Protein AF-A0A2V7BB79-F1 (afdb_monomer)

Radius of gyration: 15.96 Å; Cα contacts (8 Å, |Δi|>4): 393; chains: 1; bounding box: 36×40×41 Å

Mean predicted aligned error: 4.07 Å

pLDDT: mean 92.71, std 10.28, range [38.38, 98.75]

Nearest PDB structures (foldseek):
  6zp9-assembly2_B  TM=4.896E-01  e=4.698E-03  Cyanophage S-2L
  8se7-assembly1_B  TM=2.454E-01  e=6.365E+00  Homo sapiens

Solvent-accessible surface area (backbone atoms only — not comparable to full-atom values): 9659 Å² total; per-residue (Å²): 130,52,74,39,32,54,49,42,30,48,19,24,58,67,64,54,34,39,32,30,42,16,30,60,45,39,95,44,55,47,67,100,54,79,52,68,44,50,54,28,67,61,52,44,50,37,49,72,71,54,31,16,41,23,37,45,17,19,76,92,48,41,29,21,34,44,40,65,72,36,67,68,61,48,48,54,48,30,74,73,55,44,77,62,57,61,43,43,31,38,39,31,85,72,47,55,35,31,55,27,44,44,59,94,54,58,48,59,62,34,66,54,97,90,41,82,28,31,36,24,35,43,43,93,71,100,31,59,47,78,38,36,51,16,41,31,75,89,68,29,52,20,32,62,31,65,54,71,56,77,94,70,26,57,56,52,47,79,56,77,51,78,67,38,65,61,42,71,59,49,44,51,51,48,37,52,57,56,58,68,75,74,110

Secondary structure (DSSP, 8-state):
--HHHHHHHHHHHHHT--EEEE-TT-SSBSSSS--EE--HHHHHHHHHTT-EEEEE-SGGGTEEEEEE--HHHHHHHHHHH--SS---EE-TTS-EEEEEE--TT--SEEEETTEEEEEEE--SSS-EEEPTT-B-TTSPBPEE--S-BTTTB----TTTSPPPPPPHHHHHHHHHHHHHTT-

Foldseek 3Di:
DDPQLVLVLLLLVQQLFKKWWAAAQEPHGDDDDTPIDSHSVVSVVSLVVRIWMWTQAEDVSQKKKWFFPAVVLVVVCCVVQNDQAQFFKQAQVRGTIQIAGADPLADQFDDGPRHGGTGMRYDPDDGTDTGFSGAHNVGGTMGTLQPDDPPRGDHDRSNPHDGHHGPPSRCCVRNVVSVVVPD

Structure (mmCIF, N/CA/C/O backbone):
data_AF-A0A2V7BB79-F1
#
_entry.id   AF-A0A2V7BB79-F1
#
loop_
_atom_site.group_PDB
_atom_site.id
_atom_site.type_symbol
_atom_site.label_atom_id
_atom_site.label_alt_id
_atom_site.label_comp_id
_atom_site.label_asym_id
_atom_site.label_entity_id
_atom_site.label_seq_id
_atom_site.pdbx_PDB_ins_code
_atom_site.Cartn_x
_atom_site.Cartn_y
_atom_site.Cartn_z
_atom_site.occupancy
_atom_site.B_iso_or_equiv
_atom_site.auth_seq_id
_atom_site.auth_comp_id
_atom_site.auth_asym_id
_atom_site.auth_atom_id
_atom_site.pdbx_PDB_model_num
ATOM 1 N N . MET A 1 1 ? 14.229 -11.144 -12.419 1.00 85.81 1 MET A N 1
ATOM 2 C CA . MET A 1 1 ? 13.635 -10.249 -11.400 1.00 85.81 1 MET A CA 1
ATOM 3 C C . MET A 1 1 ? 13.606 -11.009 -10.077 1.00 85.81 1 MET A C 1
ATOM 5 O O . MET A 1 1 ? 13.966 -12.178 -10.077 1.00 85.81 1 MET A O 1
ATOM 9 N N . THR A 1 2 ? 13.297 -10.373 -8.946 1.00 94.94 2 THR A N 1
ATOM 10 C CA . THR A 1 2 ? 13.095 -11.113 -7.684 1.00 94.94 2 THR A CA 1
ATOM 11 C C . THR A 1 2 ? 11.699 -11.754 -7.666 1.00 94.94 2 THR A C 1
ATOM 13 O O . THR A 1 2 ? 10.814 -11.240 -8.355 1.00 94.94 2 THR A O 1
ATOM 16 N N . PRO A 1 3 ? 11.457 -12.809 -6.860 1.00 96.62 3 PRO A N 1
ATOM 17 C CA . PRO A 1 3 ? 10.119 -13.396 -6.727 1.00 96.62 3 PRO A CA 1
ATOM 18 C C . PRO A 1 3 ? 9.047 -12.371 -6.327 1.00 96.62 3 PRO A C 1
ATOM 20 O O . PRO A 1 3 ? 7.956 -12.358 -6.890 1.00 96.62 3 PRO A O 1
ATOM 23 N N . ASP A 1 4 ? 9.372 -11.446 -5.414 1.00 98.00 4 ASP A N 1
ATOM 24 C CA . ASP A 1 4 ? 8.464 -10.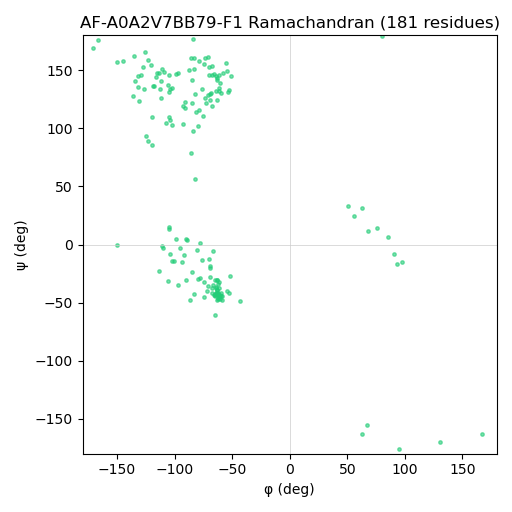360 -5.026 1.00 98.00 4 ASP A CA 1
ATOM 25 C C . ASP A 1 4 ? 8.146 -9.403 -6.184 1.00 98.00 4 ASP A C 1
ATOM 27 O O . ASP A 1 4 ? 7.004 -8.968 -6.317 1.00 98.00 4 ASP A O 1
ATOM 31 N N . ALA A 1 5 ? 9.128 -9.076 -7.033 1.00 98.31 5 ALA A N 1
ATOM 32 C CA . ALA A 1 5 ? 8.911 -8.216 -8.197 1.00 98.31 5 ALA A CA 1
ATOM 33 C C . ALA A 1 5 ? 8.020 -8.901 -9.245 1.00 98.31 5 ALA A C 1
ATOM 35 O O . ALA A 1 5 ? 7.109 -8.273 -9.783 1.00 98.31 5 ALA A O 1
ATOM 36 N N . GLU A 1 6 ? 8.230 -10.195 -9.499 1.00 98.38 6 GLU A N 1
ATOM 37 C CA . GLU A 1 6 ? 7.382 -10.992 -10.397 1.00 98.38 6 GLU A CA 1
ATOM 38 C C . GLU A 1 6 ? 5.940 -11.067 -9.880 1.00 98.38 6 GLU A C 1
ATOM 40 O O . GLU A 1 6 ? 4.987 -10.865 -10.637 1.00 98.38 6 GLU A O 1
ATOM 45 N N . LEU A 1 7 ? 5.775 -11.272 -8.572 1.00 98.19 7 LEU A N 1
ATOM 46 C CA . LEU A 1 7 ? 4.465 -11.299 -7.934 1.00 98.19 7 LEU A CA 1
ATOM 47 C C . LEU A 1 7 ? 3.785 -9.921 -7.950 1.00 98.19 7 LEU A C 1
ATOM 49 O O . LEU A 1 7 ? 2.580 -9.833 -8.189 1.00 98.19 7 LEU A O 1
ATOM 53 N N . THR A 1 8 ? 4.548 -8.839 -7.779 1.00 98.56 8 THR A N 1
ATOM 54 C CA . THR A 1 8 ? 4.053 -7.468 -7.954 1.00 98.56 8 THR A CA 1
ATOM 55 C C . THR A 1 8 ? 3.553 -7.234 -9.379 1.00 98.56 8 THR A C 1
ATOM 57 O O . THR A 1 8 ? 2.444 -6.733 -9.550 1.00 98.56 8 THR A O 1
ATOM 60 N N . VAL A 1 9 ? 4.308 -7.634 -10.407 1.00 98.69 9 VAL A N 1
ATOM 61 C CA . VAL A 1 9 ? 3.883 -7.524 -11.816 1.00 98.69 9 VAL A CA 1
ATOM 62 C C . VAL A 1 9 ? 2.580 -8.295 -12.056 1.00 98.69 9 VAL A C 1
ATOM 64 O O . VAL A 1 9 ? 1.647 -7.766 -12.666 1.00 98.69 9 VAL A O 1
ATOM 67 N N . ALA A 1 10 ? 2.463 -9.515 -11.522 1.00 98.56 10 ALA A N 1
ATOM 68 C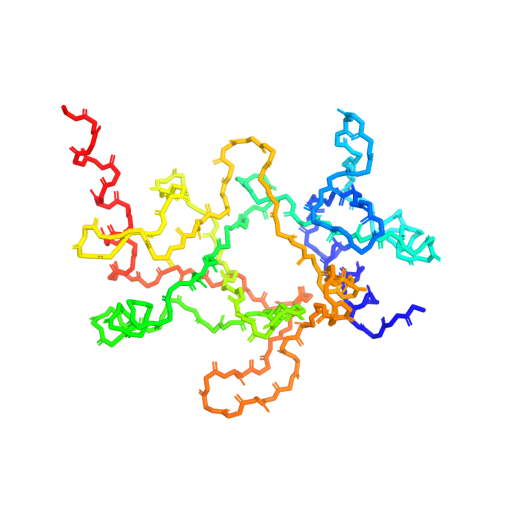 CA . ALA A 1 10 ? 1.236 -10.305 -11.614 1.00 98.56 10 ALA A CA 1
ATOM 69 C C . ALA A 1 10 ? 0.042 -9.626 -10.914 1.00 98.56 10 ALA A C 1
ATOM 71 O O . ALA A 1 10 ? -1.061 -9.600 -11.467 1.00 98.56 10 ALA A O 1
ATOM 72 N N . ALA A 1 11 ? 0.256 -9.038 -9.734 1.00 97.81 11 ALA A N 1
ATOM 73 C CA . ALA A 1 11 ? -0.775 -8.311 -8.997 1.00 97.81 11 ALA A CA 1
ATOM 74 C C . ALA A 1 11 ? -1.240 -7.054 -9.748 1.00 97.81 11 ALA A C 1
ATOM 76 O O . ALA A 1 11 ? -2.444 -6.822 -9.860 1.00 97.81 11 ALA A O 1
ATOM 77 N N . VAL A 1 12 ? -0.311 -6.283 -10.327 1.00 97.94 12 VAL A N 1
ATOM 78 C CA . VAL A 1 12 ? -0.637 -5.117 -11.167 1.00 97.94 12 VAL A CA 1
ATOM 79 C C . VAL A 1 12 ? -1.497 -5.539 -12.355 1.00 97.94 12 VAL A C 1
ATOM 81 O O . VAL A 1 12 ? -2.557 -4.950 -12.571 1.00 97.94 12 VAL A O 1
ATOM 84 N N . ARG A 1 13 ? -1.105 -6.609 -13.062 1.00 98.19 13 ARG A N 1
ATOM 85 C CA . ARG A 1 13 ? -1.857 -7.142 -14.208 1.00 98.19 13 ARG A CA 1
ATOM 86 C C . ARG A 1 13 ? -3.274 -7.571 -13.828 1.00 98.19 13 ARG A C 1
ATOM 88 O O . ARG A 1 13 ? -4.216 -7.264 -14.550 1.00 98.19 13 ARG A O 1
ATOM 95 N N . ALA A 1 14 ? -3.432 -8.273 -12.706 1.00 97.12 14 ALA A N 1
ATOM 96 C CA . ALA A 1 14 ? -4.727 -8.798 -12.275 1.00 97.12 14 ALA A CA 1
ATOM 97 C C . ALA A 1 14 ? -5.668 -7.719 -11.719 1.00 97.12 14 ALA A C 1
ATOM 99 O O . ALA A 1 14 ? -6.884 -7.829 -11.865 1.00 97.12 14 ALA A O 1
ATOM 100 N N . ARG A 1 15 ? -5.122 -6.682 -11.071 1.00 94.50 15 ARG A N 1
ATOM 101 C CA . ARG A 1 15 ? -5.915 -5.669 -10.355 1.00 94.50 15 ARG A CA 1
ATOM 102 C C . ARG A 1 15 ? -6.088 -4.354 -11.102 1.00 94.50 15 ARG A C 1
ATOM 104 O O . ARG A 1 15 ? -6.904 -3.537 -10.684 1.00 94.50 15 ARG A O 1
ATOM 111 N N . GLY A 1 16 ? -5.311 -4.112 -12.158 1.00 93.75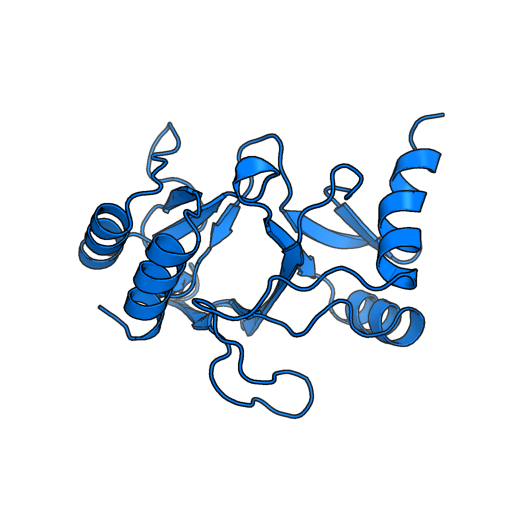 16 GLY A N 1
ATOM 112 C CA . GLY A 1 16 ? -5.298 -2.821 -12.852 1.00 93.75 16 GLY A CA 1
ATOM 113 C C . GLY A 1 16 ? -4.817 -1.676 -11.955 1.00 93.75 16 GLY A C 1
ATOM 114 O O . GLY A 1 16 ? -5.300 -0.542 -12.068 1.00 93.75 16 GLY A O 1
ATOM 115 N N . TRP A 1 17 ? -3.914 -1.992 -11.022 1.00 95.31 17 TRP A N 1
ATOM 116 C CA . TRP A 1 17 ? -3.330 -1.025 -10.103 1.00 95.31 17 TRP A CA 1
ATOM 117 C C . TRP A 1 17 ? -2.513 0.029 -10.842 1.00 95.31 17 TRP A C 1
ATOM 119 O O . TRP A 1 17 ? -1.846 -0.245 -11.832 1.00 95.31 17 TRP A O 1
ATOM 129 N N . GLU A 1 18 ? -2.591 1.256 -10.337 1.00 95.75 18 GLU A N 1
ATOM 130 C CA . GLU A 1 18 ? -1.848 2.393 -10.855 1.00 95.75 18 GLU A CA 1
ATOM 131 C C . GLU A 1 18 ? -0.522 2.496 -10.112 1.00 95.75 18 GLU A C 1
ATOM 133 O O . GLU A 1 18 ? -0.490 2.671 -8.893 1.00 95.75 18 GLU A O 1
ATOM 138 N N . CYS A 1 19 ? 0.572 2.359 -10.848 1.00 97.12 19 CYS A N 1
ATOM 139 C CA . CYS A 1 19 ? 1.919 2.339 -10.315 1.00 97.12 19 CYS A CA 1
ATOM 140 C C . CYS A 1 19 ? 2.705 3.561 -10.769 1.00 97.12 19 CYS A C 1
ATOM 142 O O . CYS A 1 19 ? 2.519 4.054 -11.877 1.00 97.12 19 CYS A O 1
ATOM 144 N N . VAL A 1 20 ? 3.617 4.023 -9.921 1.00 97.38 20 VAL A N 1
ATOM 145 C CA . VAL A 1 20 ? 4.538 5.120 -10.216 1.00 97.38 20 VAL A CA 1
ATOM 146 C C . VAL A 1 20 ? 5.978 4.626 -10.166 1.00 97.38 20 VAL A C 1
ATOM 148 O O . VAL A 1 20 ? 6.363 3.900 -9.246 1.00 97.38 20 VAL A O 1
ATOM 151 N N . ARG A 1 21 ? 6.795 5.037 -11.137 1.00 98.31 21 ARG A N 1
ATOM 152 C CA . ARG A 1 21 ? 8.234 4.767 -11.117 1.00 98.31 21 ARG A CA 1
ATOM 153 C C . ARG A 1 21 ? 8.909 5.604 -10.037 1.00 98.31 21 ARG A C 1
ATOM 155 O O . ARG A 1 21 ? 8.759 6.827 -9.999 1.00 98.31 21 ARG A O 1
ATOM 162 N N . LEU A 1 22 ? 9.684 4.952 -9.184 1.00 98.31 22 LEU A N 1
ATOM 163 C CA . LEU A 1 22 ? 10.459 5.587 -8.126 1.00 98.31 22 LEU A CA 1
ATOM 164 C C . LEU A 1 22 ? 11.953 5.484 -8.433 1.00 98.31 22 LEU A C 1
ATOM 166 O O . LEU A 1 22 ? 12.411 4.523 -9.057 1.00 98.31 22 LEU A O 1
ATOM 170 N N . ALA A 1 23 ? 12.723 6.460 -7.958 1.00 97.31 23 ALA A N 1
ATOM 171 C CA . ALA A 1 23 ? 14.169 6.434 -8.119 1.00 97.31 23 ALA A CA 1
ATOM 172 C C . ALA A 1 23 ? 14.775 5.194 -7.417 1.00 97.31 23 ALA A C 1
ATOM 174 O O . ALA A 1 23 ? 14.267 4.770 -6.367 1.00 97.31 23 ALA A O 1
ATOM 175 N N . PRO A 1 24 ? 15.853 4.599 -7.965 1.00 96.88 24 PRO A N 1
ATOM 176 C CA . PRO A 1 24 ? 16.500 3.431 -7.372 1.00 96.88 24 PRO A CA 1
ATOM 177 C C . PRO A 1 24 ? 16.853 3.652 -5.900 1.00 96.88 24 PRO A C 1
ATOM 179 O O . PRO A 1 24 ? 17.420 4.682 -5.536 1.00 96.88 24 PRO A O 1
ATOM 182 N N . ARG A 1 25 ? 16.527 2.673 -5.046 1.00 95.88 25 ARG A N 1
ATOM 183 C CA . ARG A 1 25 ? 16.783 2.721 -3.591 1.00 95.88 25 ARG A CA 1
ATOM 184 C C . ARG A 1 25 ? 16.184 3.948 -2.889 1.00 95.88 25 ARG A C 1
ATOM 186 O O . ARG A 1 25 ? 16.649 4.344 -1.823 1.00 95.88 25 ARG A O 1
ATOM 193 N N . ALA A 1 26 ? 15.142 4.547 -3.459 1.00 95.06 26 ALA A N 1
ATOM 194 C CA . ALA A 1 26 ? 14.432 5.681 -2.888 1.00 95.06 26 ALA A CA 1
ATOM 195 C C . ALA A 1 26 ? 12.931 5.396 -2.777 1.00 95.06 26 ALA A C 1
ATOM 197 O O . ALA A 1 26 ? 12.395 4.462 -3.372 1.00 95.06 26 ALA A O 1
ATOM 198 N N . LYS A 1 27 ? 12.236 6.237 -2.009 1.00 94.44 27 LYS A N 1
ATOM 199 C CA . LYS A 1 27 ? 10.767 6.216 -1.884 1.00 94.44 27 LYS A CA 1
ATOM 200 C C . LYS A 1 27 ? 10.096 7.361 -2.650 1.00 94.44 27 LYS A C 1
ATOM 202 O O . LYS A 1 27 ? 8.943 7.685 -2.389 1.00 94.44 27 LYS A O 1
ATOM 207 N N . LYS A 1 28 ? 10.847 8.039 -3.520 1.00 94.25 28 LYS A N 1
ATOM 208 C CA . LYS A 1 28 ? 10.412 9.245 -4.230 1.00 94.25 28 LYS A CA 1
ATOM 209 C C . LYS A 1 28 ? 10.335 8.969 -5.735 1.00 94.25 28 LYS A C 1
ATOM 211 O O . LYS A 1 28 ? 11.138 8.169 -6.217 1.00 94.25 28 LYS A O 1
ATOM 216 N N . PRO A 1 29 ? 9.400 9.611 -6.453 1.00 94.25 29 PRO A N 1
ATOM 217 C CA . PRO A 1 29 ? 9.278 9.498 -7.903 1.00 94.25 29 PRO A CA 1
ATOM 218 C C . PRO A 1 29 ? 10.600 9.747 -8.619 1.00 94.25 29 PRO A C 1
ATOM 220 O O . PRO A 1 29 ? 11.396 10.587 -8.193 1.00 94.25 29 PRO A O 1
ATOM 223 N N . ASP A 1 30 ? 10.814 9.025 -9.714 1.00 93.44 30 ASP A N 1
ATOM 224 C CA . ASP A 1 30 ? 11.971 9.249 -10.570 1.00 93.44 30 ASP A CA 1
ATOM 225 C C . ASP A 1 30 ? 11.727 10.462 -11.484 1.00 93.44 30 ASP A C 1
ATOM 227 O O . ASP A 1 30 ? 10.990 10.385 -12.471 1.00 93.44 30 ASP A O 1
ATOM 231 N N . GLY A 1 31 ? 12.316 11.604 -11.126 1.00 91.12 31 GLY A N 1
ATOM 232 C CA . GLY A 1 31 ? 12.216 12.859 -11.873 1.00 91.12 31 GLY A CA 1
ATOM 233 C C . GLY A 1 31 ? 11.123 13.830 -11.389 1.00 91.12 31 GLY A C 1
ATOM 234 O O . GLY A 1 31 ? 10.467 13.606 -10.372 1.00 91.12 31 GLY A O 1
ATOM 235 N N . PRO A 1 32 ? 10.931 14.960 -12.101 1.00 87.56 32 PRO A N 1
ATOM 236 C CA . PRO A 1 32 ? 10.082 16.071 -11.650 1.00 87.56 32 PRO A CA 1
ATOM 237 C C . PRO A 1 32 ? 8.576 15.812 -11.795 1.00 87.56 32 PRO A C 1
ATOM 239 O O . PRO A 1 32 ? 7.764 16.573 -11.273 1.00 87.56 32 PRO A O 1
ATOM 242 N N . ARG A 1 33 ? 8.182 14.771 -12.535 1.00 90.88 33 ARG A N 1
ATOM 243 C CA . ARG A 1 33 ? 6.785 14.368 -12.724 1.00 90.88 33 ARG A CA 1
ATOM 244 C C . ARG A 1 33 ? 6.657 12.886 -12.435 1.00 90.88 33 ARG A C 1
ATOM 246 O O . ARG A 1 33 ? 7.559 12.111 -12.735 1.00 90.88 33 ARG A O 1
ATOM 253 N N . TRP A 1 34 ? 5.513 12.503 -11.886 1.00 94.56 34 TRP A N 1
ATOM 254 C CA . TRP A 1 34 ? 5.208 11.102 -11.644 1.00 94.56 34 TRP A CA 1
ATOM 255 C C . TRP A 1 34 ? 5.039 10.382 -12.982 1.00 94.56 34 TRP A C 1
ATOM 257 O O . TRP A 1 34 ? 4.162 10.728 -13.772 1.00 94.56 34 TRP A O 1
ATOM 267 N N . GLN A 1 35 ? 5.886 9.387 -13.230 1.00 96.38 35 GLN A N 1
ATOM 268 C CA . GLN A 1 35 ? 5.745 8.463 -14.352 1.00 96.38 35 GLN A CA 1
ATOM 269 C C . GLN A 1 35 ? 4.783 7.363 -13.912 1.00 96.38 35 GLN A C 1
ATOM 271 O O . GLN A 1 35 ? 5.184 6.465 -13.173 1.00 96.38 35 GLN A O 1
ATOM 276 N N . ILE A 1 36 ? 3.511 7.498 -14.283 1.00 95.62 36 ILE A N 1
ATOM 277 C CA . ILE A 1 36 ? 2.428 6.627 -13.824 1.00 95.62 36 ILE A CA 1
ATOM 278 C C . ILE A 1 36 ? 2.003 5.676 -14.941 1.00 95.62 36 ILE A C 1
ATOM 280 O O . ILE A 1 36 ? 1.824 6.108 -16.078 1.00 95.62 36 ILE A O 1
ATOM 284 N N . THR A 1 37 ? 1.782 4.406 -14.608 1.00 96.94 37 THR A N 1
ATOM 285 C CA . THR A 1 37 ? 1.272 3.393 -15.536 1.00 96.94 37 THR A CA 1
ATOM 286 C C . THR A 1 37 ? 0.348 2.397 -14.841 1.00 96.94 37 THR A C 1
ATOM 288 O O . THR A 1 37 ? 0.407 2.221 -13.626 1.00 96.94 37 THR A O 1
ATOM 291 N N . LYS A 1 38 ? -0.508 1.732 -15.617 1.00 97.00 38 LYS A N 1
ATOM 292 C CA . LYS A 1 38 ? -1.229 0.510 -15.207 1.00 97.00 38 LYS A CA 1
ATOM 293 C C . LYS A 1 38 ? -0.736 -0.724 -15.965 1.00 97.00 38 LYS A C 1
ATOM 295 O O . LYS A 1 38 ? -1.257 -1.818 -15.767 1.00 97.00 38 LYS A O 1
ATOM 300 N N . ASP A 1 39 ? 0.222 -0.530 -16.868 1.00 98.31 39 ASP A N 1
ATOM 301 C CA . ASP A 1 39 ? 0.783 -1.589 -17.685 1.00 98.31 39 ASP A CA 1
ATOM 302 C C . ASP A 1 39 ? 1.795 -2.395 -16.866 1.00 98.31 39 ASP A C 1
ATOM 304 O O . ASP A 1 39 ? 2.830 -1.888 -16.429 1.00 98.31 39 ASP A O 1
ATOM 308 N N . ALA A 1 40 ? 1.469 -3.665 -16.645 1.00 98.44 40 ALA A N 1
ATOM 309 C CA . ALA A 1 40 ? 2.306 -4.583 -15.893 1.00 98.44 40 ALA A CA 1
ATOM 310 C C . ALA A 1 40 ? 3.646 -4.858 -16.591 1.00 98.44 40 ALA A C 1
ATOM 312 O O . ALA A 1 40 ? 4.646 -5.076 -15.906 1.00 98.44 40 ALA A O 1
ATOM 313 N N . ASP A 1 41 ? 3.689 -4.815 -17.923 1.00 98.56 41 ASP A N 1
ATOM 314 C CA . ASP A 1 41 ? 4.918 -5.068 -18.673 1.00 98.56 41 ASP A CA 1
ATOM 315 C C . ASP A 1 41 ? 5.884 -3.888 -18.500 1.00 98.56 41 ASP A C 1
ATOM 317 O O . ASP A 1 41 ? 7.061 -4.086 -18.196 1.00 98.56 41 ASP A O 1
ATOM 321 N N . GLN A 1 42 ? 5.366 -2.656 -18.502 1.00 98.62 42 GLN A N 1
ATOM 322 C CA . GLN A 1 42 ? 6.149 -1.468 -18.155 1.00 98.62 42 GLN A CA 1
ATOM 323 C C . GLN A 1 42 ? 6.643 -1.481 -16.696 1.00 98.62 42 GLN A C 1
ATOM 325 O O . GLN A 1 42 ? 7.768 -1.066 -16.410 1.00 98.62 42 GLN A O 1
ATOM 330 N N . VAL A 1 43 ? 5.843 -1.990 -15.752 1.00 98.69 43 VAL A N 1
ATOM 331 C CA . VAL A 1 43 ? 6.298 -2.194 -14.363 1.00 98.69 43 VAL A CA 1
ATOM 332 C C . VAL A 1 43 ? 7.437 -3.221 -14.297 1.00 98.69 43 VAL A C 1
ATOM 334 O O . VAL A 1 43 ? 8.397 -3.021 -13.548 1.00 98.69 43 VAL A O 1
ATOM 337 N N . ALA A 1 44 ? 7.378 -4.292 -15.095 1.00 98.75 44 ALA A N 1
ATOM 338 C CA . ALA A 1 44 ? 8.452 -5.279 -15.182 1.00 98.75 44 ALA A CA 1
ATOM 339 C C . ALA A 1 44 ? 9.747 -4.665 -15.743 1.00 98.75 44 ALA A C 1
ATOM 341 O O . ALA A 1 44 ? 10.827 -4.904 -15.199 1.00 98.75 44 ALA A O 1
ATOM 342 N N . GLU A 1 45 ? 9.646 -3.818 -16.772 1.00 98.56 45 GLU A N 1
ATOM 343 C CA . GLU A 1 45 ? 10.778 -3.053 -17.310 1.00 98.56 45 GLU A CA 1
ATOM 344 C C . GLU A 1 45 ? 11.410 -2.140 -16.251 1.00 98.56 45 GLU A C 1
ATOM 346 O O . GLU A 1 45 ? 12.636 -2.073 -16.138 1.00 98.56 45 GLU A O 1
ATOM 351 N N . TRP A 1 46 ? 10.599 -1.471 -15.423 1.00 98.50 46 TRP A N 1
ATOM 352 C CA . TRP A 1 46 ? 11.108 -0.635 -14.331 1.00 98.50 46 TRP A CA 1
ATOM 353 C C . TRP A 1 46 ? 11.905 -1.444 -13.308 1.00 98.50 46 TRP A C 1
ATOM 355 O O . TRP A 1 46 ? 13.007 -1.028 -12.939 1.00 98.50 46 TRP A O 1
ATOM 365 N N . PHE A 1 47 ? 11.405 -2.612 -12.894 1.00 98.50 47 PHE A N 1
ATOM 366 C CA . PHE A 1 47 ? 12.158 -3.507 -12.013 1.00 98.50 47 PHE A CA 1
ATOM 367 C C . PHE A 1 47 ? 13.443 -4.022 -12.670 1.00 98.50 47 PHE A C 1
ATOM 369 O O . PHE A 1 47 ? 14.489 -4.052 -12.020 1.00 98.50 47 PHE A O 1
ATOM 376 N N . ALA A 1 48 ? 13.401 -4.394 -13.953 1.00 98.06 48 ALA A N 1
ATOM 377 C CA . ALA A 1 48 ? 14.579 -4.845 -14.696 1.00 98.06 48 ALA A CA 1
ATOM 378 C C . ALA A 1 48 ? 15.659 -3.751 -14.798 1.00 98.06 48 ALA A C 1
ATOM 380 O O . ALA A 1 48 ? 16.849 -4.051 -14.719 1.00 98.06 48 ALA A O 1
ATOM 381 N N . ALA A 1 49 ? 15.250 -2.484 -14.891 1.00 97.31 49 ALA A N 1
ATOM 382 C CA . ALA A 1 49 ? 16.136 -1.322 -14.868 1.00 97.31 49 ALA A CA 1
ATOM 383 C C . ALA A 1 49 ? 16.627 -0.934 -13.454 1.00 97.31 49 ALA A C 1
ATOM 385 O O . ALA A 1 49 ? 17.336 0.062 -13.302 1.00 97.31 49 ALA A O 1
ATOM 386 N N . GLY A 1 50 ? 16.248 -1.680 -12.410 1.00 96.81 50 GLY A N 1
ATOM 387 C CA . GLY A 1 50 ? 16.648 -1.419 -11.023 1.00 96.81 50 GLY A CA 1
ATOM 388 C C . GLY A 1 50 ? 15.921 -0.245 -10.359 1.00 96.81 50 GLY A C 1
ATOM 389 O O . GLY A 1 50 ? 16.367 0.240 -9.316 1.00 96.81 50 GLY A O 1
ATOM 390 N N . ALA A 1 51 ? 14.821 0.230 -10.948 1.00 98.19 51 ALA A N 1
ATOM 391 C CA . ALA A 1 51 ? 13.963 1.219 -10.314 1.00 98.19 51 ALA A CA 1
ATOM 392 C C . ALA A 1 51 ? 13.136 0.580 -9.191 1.00 98.19 51 ALA A C 1
ATOM 394 O O . ALA A 1 51 ? 12.852 -0.618 -9.193 1.00 98.19 51 ALA A O 1
ATOM 395 N N . ASN A 1 52 ? 12.717 1.412 -8.241 1.00 98.56 52 ASN A N 1
ATOM 396 C CA . ASN A 1 52 ? 11.667 1.034 -7.307 1.00 98.56 52 ASN A CA 1
ATOM 397 C C . ASN A 1 52 ? 10.301 1.340 -7.936 1.00 98.56 52 ASN A C 1
ATOM 399 O O . ASN A 1 52 ? 10.187 2.173 -8.839 1.00 98.56 52 ASN A O 1
ATOM 403 N N . VAL A 1 53 ? 9.251 0.709 -7.423 1.00 98.56 53 VAL A N 1
ATOM 404 C CA . VAL A 1 53 ? 7.880 0.922 -7.899 1.00 98.56 53 VAL A CA 1
ATOM 405 C C . VAL A 1 53 ? 6.987 1.275 -6.720 1.00 98.56 53 VAL A C 1
ATOM 407 O O . VAL A 1 53 ? 7.054 0.645 -5.667 1.00 98.56 53 VAL A O 1
ATOM 410 N N . GLY A 1 54 ? 6.165 2.305 -6.891 1.00 97.75 54 GLY A N 1
ATOM 411 C CA . GLY A 1 54 ? 5.147 2.721 -5.937 1.00 97.75 54 GLY A CA 1
ATOM 412 C C . GLY A 1 54 ? 3.748 2.337 -6.398 1.00 97.75 54 GLY A C 1
ATOM 413 O O . GLY A 1 54 ? 3.469 2.393 -7.592 1.00 97.75 54 GLY A O 1
ATOM 414 N N . LEU A 1 55 ? 2.858 1.993 -5.472 1.00 97.19 55 LEU A N 1
ATOM 415 C CA . LEU A 1 55 ? 1.419 1.879 -5.702 1.00 97.19 55 LEU A CA 1
ATOM 416 C C . LEU A 1 55 ? 0.742 3.201 -5.357 1.00 97.19 55 LEU A C 1
ATOM 418 O O . LEU A 1 55 ? 0.765 3.625 -4.200 1.00 97.19 55 LEU A O 1
ATOM 422 N N . VAL A 1 56 ? 0.086 3.818 -6.335 1.00 95.75 56 VAL A N 1
ATOM 423 C CA . VAL A 1 56 ? -0.724 5.015 -6.108 1.00 95.75 56 VAL A CA 1
ATOM 424 C C . VAL A 1 56 ? -2.005 4.616 -5.369 1.00 95.75 56 VAL A C 1
ATOM 426 O O . VAL A 1 56 ? -2.782 3.774 -5.828 1.00 95.75 56 VAL A O 1
ATOM 429 N N . SER A 1 57 ? -2.225 5.207 -4.195 1.00 94.38 57 SER A N 1
ATOM 430 C CA . SER A 1 57 ? -3.333 4.836 -3.303 1.00 94.38 57 SER A CA 1
ATOM 431 C C . SER A 1 57 ? -4.447 5.877 -3.375 1.00 94.38 57 SER A C 1
ATOM 433 O O . SER A 1 57 ? -4.280 6.994 -2.891 1.00 94.38 57 SER A O 1
ATOM 435 N N . HIS A 1 58 ? -5.571 5.539 -4.012 1.00 92.31 58 HIS A N 1
ATOM 436 C CA . HIS A 1 58 ? -6.736 6.419 -4.163 1.00 92.31 58 HIS A CA 1
ATOM 437 C C . HIS A 1 58 ? -7.974 5.644 -4.649 1.00 92.31 58 HIS A C 1
ATOM 439 O O . HIS A 1 58 ? -7.878 4.487 -5.056 1.00 92.31 58 HIS A O 1
ATOM 445 N N . GLU A 1 59 ? -9.121 6.320 -4.739 1.00 92.00 59 GLU A N 1
ATOM 446 C CA . GLU A 1 59 ? -10.401 5.773 -5.222 1.00 92.00 59 GLU A CA 1
ATOM 447 C C . GLU A 1 59 ? -10.285 4.899 -6.482 1.00 92.00 59 GLU A C 1
ATOM 449 O O . GLU A 1 59 ? -10.762 3.769 -6.493 1.00 92.00 59 GLU A O 1
ATOM 454 N N . ARG A 1 60 ? -9.581 5.365 -7.527 1.00 87.88 60 ARG A N 1
ATOM 455 C CA . ARG A 1 60 ? -9.466 4.634 -8.806 1.00 87.88 60 ARG A CA 1
ATOM 456 C C . ARG A 1 60 ? -8.643 3.341 -8.736 1.00 87.88 60 ARG A C 1
ATOM 458 O O . ARG A 1 60 ? -8.754 2.528 -9.648 1.00 87.88 60 ARG A O 1
ATOM 465 N N . THR A 1 61 ? -7.788 3.167 -7.724 1.00 88.69 61 THR A N 1
ATOM 466 C CA . THR A 1 61 ? -7.104 1.886 -7.460 1.00 88.69 61 THR A CA 1
ATOM 467 C C . THR A 1 61 ? -7.883 1.040 -6.462 1.00 88.69 61 THR A C 1
ATOM 469 O O . THR A 1 61 ? -7.620 -0.154 -6.347 1.00 88.69 61 THR A O 1
ATOM 472 N N . GLY A 1 62 ? -8.841 1.639 -5.747 1.00 92.88 62 GLY A N 1
ATOM 473 C CA . GLY A 1 62 ? -9.611 0.988 -4.696 1.00 92.88 62 GLY A CA 1
ATOM 474 C C . GLY A 1 62 ? -8.783 0.632 -3.461 1.00 92.88 62 GLY A C 1
ATOM 475 O O . GLY A 1 62 ? -9.282 -0.104 -2.612 1.00 92.88 62 GLY A O 1
ATOM 476 N N . VAL A 1 63 ? -7.546 1.132 -3.350 1.00 95.44 63 VAL A N 1
ATOM 477 C CA . VAL A 1 63 ? -6.606 0.801 -2.269 1.00 95.44 63 VAL A CA 1
ATOM 478 C C . VAL A 1 63 ? -6.352 2.014 -1.383 1.00 95.44 63 VAL A C 1
ATOM 480 O O . VAL A 1 63 ? -6.067 3.111 -1.869 1.00 95.44 63 VAL A O 1
ATOM 483 N N . ALA A 1 64 ? -6.412 1.782 -0.077 1.00 97.06 64 ALA A N 1
ATOM 484 C CA . ALA A 1 64 ? -5.763 2.606 0.928 1.00 97.06 64 ALA A CA 1
ATOM 485 C C . ALA A 1 64 ? -4.782 1.743 1.730 1.00 97.06 64 ALA A C 1
ATOM 487 O O . ALA A 1 64 ? -4.948 0.524 1.817 1.00 97.06 64 ALA A O 1
ATOM 488 N N . VAL A 1 65 ? -3.758 2.366 2.308 1.00 97.94 65 VAL A N 1
ATOM 489 C CA . VAL A 1 65 ? -2.746 1.653 3.095 1.00 97.94 65 VAL A CA 1
ATOM 490 C C . VAL A 1 65 ? -2.540 2.348 4.426 1.00 97.94 65 VAL A C 1
ATOM 492 O O . VAL A 1 65 ? -2.220 3.534 4.446 1.00 97.94 65 VAL A O 1
ATOM 495 N N . LEU A 1 66 ? -2.728 1.610 5.519 1.00 98.00 66 LEU A N 1
ATOM 496 C CA . LEU A 1 66 ? -2.391 2.066 6.864 1.00 98.00 66 LEU A CA 1
ATOM 497 C C . LEU A 1 66 ? -0.902 1.769 7.080 1.00 98.00 66 LEU A C 1
ATOM 499 O O . LEU A 1 66 ? -0.479 0.612 6.961 1.00 98.00 66 LEU A O 1
ATOM 503 N N . ASP A 1 67 ? -0.132 2.814 7.370 1.00 97.06 67 ASP A N 1
ATOM 504 C CA . ASP A 1 67 ? 1.315 2.778 7.600 1.00 97.06 67 ASP A CA 1
ATOM 505 C C . ASP A 1 67 ? 1.604 3.292 9.022 1.00 97.06 67 ASP A C 1
ATOM 507 O O . ASP A 1 67 ? 1.768 4.499 9.229 1.00 97.06 67 ASP A O 1
ATOM 511 N N . PRO A 1 68 ? 1.543 2.410 10.040 1.00 96.50 68 PRO A N 1
ATOM 512 C CA . PRO A 1 68 ? 1.840 2.783 11.416 1.00 96.50 68 PRO A CA 1
ATOM 513 C C . PRO A 1 68 ? 3.349 2.986 11.617 1.00 96.50 68 PRO A C 1
ATOM 515 O O . PRO A 1 68 ? 4.166 2.093 11.371 1.00 96.50 68 PRO A O 1
ATOM 518 N N . ASP A 1 69 ? 3.714 4.156 12.133 1.00 94.19 69 ASP A N 1
ATOM 519 C CA . ASP A 1 69 ? 5.092 4.535 12.446 1.00 94.19 69 ASP A CA 1
ATOM 520 C C . ASP A 1 69 ? 5.442 4.316 13.924 1.00 94.19 69 ASP A C 1
ATOM 522 O O . ASP A 1 69 ? 6.586 3.965 14.241 1.00 94.19 69 ASP A O 1
ATOM 526 N N . GLU A 1 70 ? 4.466 4.523 14.813 1.00 96.31 70 GLU A N 1
ATOM 527 C CA . GLU A 1 70 ? 4.598 4.418 16.266 1.00 96.31 70 GLU A CA 1
ATOM 528 C C . GLU A 1 70 ? 3.931 3.121 16.756 1.00 96.31 70 GLU A C 1
ATOM 530 O O . GLU A 1 70 ? 2.716 2.938 16.673 1.00 96.31 70 GLU A O 1
ATOM 535 N N . LEU A 1 71 ? 4.756 2.168 17.198 1.00 93.88 71 LEU A N 1
ATOM 536 C CA . LEU A 1 71 ? 4.333 0.781 17.396 1.00 93.88 71 LEU A CA 1
ATOM 537 C C . LEU A 1 71 ? 3.530 0.562 18.682 1.00 93.88 71 LEU A C 1
ATOM 539 O O . LEU A 1 71 ? 2.706 -0.350 18.708 1.00 93.88 71 LEU A O 1
ATOM 543 N N . LEU A 1 72 ? 3.755 1.352 19.738 1.00 96.06 72 LEU A N 1
ATOM 544 C CA . LEU A 1 72 ? 3.042 1.168 21.006 1.00 96.06 72 LEU A CA 1
ATOM 545 C C . LEU A 1 72 ? 1.595 1.651 20.897 1.00 96.06 72 LEU A C 1
ATOM 547 O O . LEU A 1 72 ? 0.673 0.942 21.289 1.00 96.06 72 LEU A O 1
ATOM 551 N N . GLY A 1 73 ? 1.386 2.818 20.299 1.00 97.12 73 GLY A N 1
ATOM 552 C CA . GLY A 1 73 ? 0.079 3.364 19.970 1.00 97.12 73 GLY A CA 1
ATOM 553 C C . GLY A 1 73 ? -0.653 2.501 18.952 1.00 97.12 73 GLY A C 1
ATOM 554 O O . GLY A 1 73 ? -1.852 2.286 19.098 1.00 97.12 73 GLY A O 1
ATOM 555 N N . TRP A 1 74 ? 0.059 1.934 17.971 1.00 96.81 74 TRP A N 1
ATOM 556 C CA . TRP A 1 74 ? -0.525 0.944 17.064 1.00 96.81 74 TRP A CA 1
ATOM 557 C C . TRP A 1 74 ? -1.004 -0.317 17.795 1.00 96.81 74 TRP A C 1
ATOM 559 O O . TRP A 1 74 ? -2.117 -0.778 17.545 1.00 96.81 74 TRP A O 1
ATOM 569 N N . ALA A 1 75 ? -0.199 -0.851 18.719 1.00 95.81 75 ALA A N 1
ATOM 570 C CA . ALA A 1 75 ? -0.569 -2.016 19.520 1.00 95.81 75 ALA A CA 1
ATOM 571 C C . ALA A 1 75 ? -1.788 -1.736 20.415 1.00 95.81 75 ALA A C 1
ATOM 573 O O . ALA A 1 75 ? -2.751 -2.492 20.361 1.00 95.81 75 ALA A O 1
ATOM 574 N N . ASP A 1 76 ? -1.807 -0.617 21.149 1.00 97.62 76 ASP A N 1
ATOM 575 C CA . ASP A 1 76 ? -2.958 -0.226 21.985 1.00 97.62 76 ASP A CA 1
ATOM 576 C C . ASP A 1 76 ? -4.233 -0.004 21.148 1.00 97.62 76 ASP A C 1
ATOM 578 O O . ASP A 1 76 ? -5.341 -0.376 21.551 1.00 97.62 76 ASP A O 1
ATOM 582 N N . MET A 1 77 ? -4.090 0.565 19.946 1.00 97.50 77 MET A N 1
ATOM 583 C CA . MET A 1 77 ? -5.200 0.737 19.008 1.00 97.50 77 MET A CA 1
ATOM 584 C C . MET A 1 77 ? -5.760 -0.609 18.530 1.00 97.50 77 MET A C 1
ATOM 586 O O . MET A 1 77 ? -6.980 -0.771 18.488 1.00 97.50 77 MET A O 1
ATOM 590 N N . ILE A 1 78 ? -4.899 -1.579 18.207 1.00 96.69 78 ILE A N 1
ATOM 591 C CA . ILE A 1 78 ? -5.308 -2.945 17.848 1.00 96.69 78 ILE A CA 1
ATOM 592 C C . ILE A 1 78 ? -5.955 -3.660 19.034 1.00 96.69 78 ILE A C 1
ATOM 594 O O . ILE A 1 78 ? -6.992 -4.293 18.851 1.00 96.69 78 ILE A O 1
ATOM 598 N N . ASP A 1 79 ? -5.395 -3.553 20.236 1.00 96.81 79 ASP A N 1
ATOM 599 C CA . ASP A 1 79 ? -5.962 -4.187 21.430 1.00 96.81 79 ASP A CA 1
ATOM 600 C C . ASP A 1 79 ? -7.366 -3.640 21.734 1.00 96.81 79 ASP A C 1
ATOM 602 O O . ASP A 1 79 ? -8.246 -4.374 22.186 1.00 96.81 79 ASP A O 1
ATOM 606 N N . THR A 1 80 ? -7.607 -2.362 21.421 1.00 97.50 80 THR A N 1
ATOM 607 C CA . THR A 1 80 ? -8.904 -1.710 21.637 1.00 97.50 80 THR A CA 1
ATOM 608 C C . THR A 1 80 ? -9.912 -1.975 20.511 1.00 97.50 80 THR A C 1
ATOM 610 O O . THR A 1 80 ? -11.095 -2.183 20.779 1.00 97.50 80 THR A O 1
ATOM 613 N N . LEU A 1 81 ? -9.488 -1.923 19.243 1.00 97.12 81 LEU A N 1
ATOM 614 C CA . LEU A 1 81 ? -10.386 -1.974 18.076 1.00 97.12 81 LEU A CA 1
ATOM 615 C C . LEU A 1 81 ? -10.401 -3.331 17.351 1.00 97.12 81 LEU A C 1
ATOM 617 O O . LEU A 1 81 ? -11.210 -3.531 16.440 1.00 97.12 81 LEU A O 1
ATOM 621 N N . GLY A 1 82 ? -9.514 -4.251 17.729 1.00 96.06 82 GLY A N 1
ATOM 622 C CA . GLY A 1 82 ? -9.184 -5.463 16.982 1.00 96.06 82 GLY A CA 1
ATOM 623 C C . GLY A 1 82 ? -8.210 -5.202 15.825 1.00 96.06 82 GLY A C 1
ATOM 624 O O . GLY A 1 82 ? -7.818 -4.070 15.551 1.00 96.06 82 GLY A O 1
ATOM 625 N N . GLN A 1 83 ? -7.835 -6.256 15.096 1.00 94.19 83 GLN A N 1
ATOM 626 C CA . GLN A 1 83 ? -7.002 -6.132 13.893 1.00 94.19 83 GLN A CA 1
ATOM 627 C C . GLN A 1 83 ? -7.779 -5.436 12.756 1.00 94.19 83 GLN A C 1
ATOM 629 O O . GLN A 1 83 ? -8.893 -5.867 12.448 1.00 94.19 83 GLN A O 1
ATOM 634 N N . PRO A 1 84 ? -7.219 -4.407 12.090 1.00 95.31 84 PRO A N 1
ATOM 635 C CA . PRO A 1 84 ? -7.876 -3.753 10.953 1.00 95.31 84 PRO A CA 1
ATOM 636 C C . PRO A 1 84 ? -7.902 -4.649 9.716 1.00 95.31 84 PRO A C 1
ATOM 638 O O . PRO A 1 84 ? -8.835 -4.599 8.921 1.00 95.31 84 PRO A O 1
ATOM 641 N N . ALA A 1 85 ? -6.838 -5.427 9.546 1.00 95.25 85 ALA A N 1
ATOM 642 C CA . ALA A 1 85 ? -6.608 -6.405 8.500 1.00 95.25 85 ALA A CA 1
ATOM 643 C C . ALA A 1 85 ? -5.345 -7.196 8.867 1.00 95.25 85 ALA A C 1
ATOM 645 O O . ALA A 1 85 ? -4.582 -6.787 9.744 1.00 95.25 85 ALA A O 1
ATOM 646 N N . LEU A 1 86 ? -5.077 -8.284 8.150 1.00 94.12 86 LEU A N 1
ATOM 647 C CA . LEU A 1 86 ? -3.730 -8.848 8.127 1.00 94.12 86 LEU A CA 1
ATOM 648 C C . LEU A 1 86 ? -2.779 -7.874 7.408 1.00 94.12 86 LEU A C 1
ATOM 650 O O . LEU A 1 86 ? -3.208 -7.208 6.459 1.00 94.12 86 LEU A O 1
ATOM 654 N N . PRO A 1 87 ? -1.504 -7.777 7.815 1.00 95.44 87 PRO A N 1
ATOM 655 C CA . PRO A 1 87 ? -0.511 -7.032 7.054 1.00 95.44 87 PRO A CA 1
ATOM 656 C C . PRO A 1 87 ? -0.267 -7.714 5.701 1.00 95.44 87 PRO A C 1
ATOM 658 O O . PRO A 1 87 ? -0.334 -8.935 5.587 1.00 95.44 87 PRO A O 1
ATOM 661 N N . TRP A 1 88 ? 0.018 -6.927 4.663 1.00 97.00 88 TRP A N 1
ATOM 662 C CA . TRP A 1 88 ? 0.272 -7.450 3.308 1.00 97.00 88 TRP A CA 1
ATOM 663 C C . TRP A 1 88 ? 1.746 -7.395 2.930 1.00 97.00 88 TRP A C 1
ATOM 665 O O . TRP A 1 88 ? 2.227 -8.225 2.158 1.00 97.00 88 TRP A O 1
ATOM 675 N N . VAL A 1 89 ? 2.458 -6.395 3.451 1.00 97.38 89 VAL A N 1
ATOM 676 C CA . VAL A 1 89 ? 3.838 -6.104 3.072 1.00 97.38 89 VAL A CA 1
ATOM 677 C C . VAL A 1 89 ? 4.689 -5.909 4.310 1.00 97.38 89 VAL A C 1
ATOM 679 O O . VAL A 1 89 ? 4.311 -5.162 5.212 1.00 97.38 89 VAL A O 1
ATOM 682 N N . ILE A 1 90 ? 5.871 -6.518 4.294 1.00 95.88 90 ILE A N 1
ATOM 683 C CA . ILE A 1 90 ? 6.982 -6.147 5.166 1.00 95.88 90 ILE A CA 1
ATOM 684 C C . ILE A 1 90 ? 7.819 -5.114 4.421 1.00 95.88 90 ILE A C 1
ATOM 686 O O . ILE A 1 90 ? 8.292 -5.360 3.308 1.00 95.88 90 ILE A O 1
ATOM 690 N N . THR A 1 91 ? 7.997 -3.944 5.021 1.00 95.75 91 THR A N 1
ATOM 691 C CA . THR A 1 91 ? 8.822 -2.883 4.447 1.00 95.75 91 THR A CA 1
ATOM 692 C C . THR A 1 91 ? 10.300 -3.236 4.562 1.00 95.75 91 THR A C 1
ATOM 694 O O . THR A 1 91 ? 10.705 -4.019 5.421 1.00 95.75 91 THR A O 1
ATOM 697 N N . GLY A 1 92 ? 11.156 -2.601 3.757 1.00 91.94 92 GLY A N 1
ATOM 698 C CA . GLY A 1 92 ? 12.601 -2.823 3.882 1.00 91.94 92 GLY A CA 1
ATOM 699 C C . GLY A 1 92 ? 13.223 -2.318 5.195 1.00 91.94 92 GLY A C 1
ATOM 700 O O . GLY A 1 92 ? 14.399 -2.575 5.432 1.00 91.94 92 GLY A O 1
ATOM 701 N N . SER A 1 93 ? 12.465 -1.628 6.058 1.00 91.94 93 SER A N 1
ATOM 702 C CA . SER A 1 93 ? 12.866 -1.312 7.438 1.00 91.94 93 SER A CA 1
ATOM 703 C C . SER A 1 93 ? 12.266 -2.266 8.483 1.00 91.94 93 SER A C 1
ATOM 705 O O . SER A 1 93 ? 12.440 -2.032 9.674 1.00 91.94 93 SER A O 1
ATOM 707 N N . GLY A 1 94 ? 11.548 -3.313 8.064 1.00 91.56 94 GLY A N 1
ATOM 708 C CA . GLY A 1 94 ? 10.945 -4.319 8.946 1.00 91.56 94 GLY A CA 1
ATOM 709 C C . GLY A 1 94 ? 9.568 -3.958 9.515 1.00 91.56 94 GLY A C 1
ATOM 710 O O . GLY A 1 94 ? 9.051 -4.703 10.340 1.00 91.56 94 GLY A O 1
ATOM 711 N N . ARG A 1 95 ? 8.963 -2.84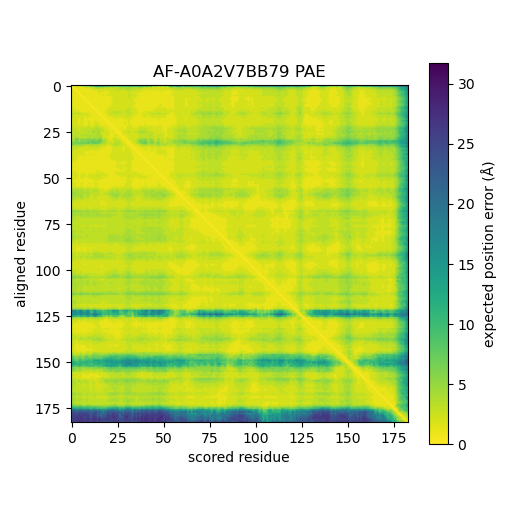2 9.087 1.00 93.00 95 ARG A N 1
ATOM 712 C CA . ARG A 1 95 ? 7.588 -2.463 9.467 1.00 93.00 95 ARG A CA 1
ATOM 713 C C . ARG A 1 95 ? 6.558 -3.150 8.574 1.00 93.00 95 ARG A C 1
ATOM 715 O O . ARG A 1 95 ? 6.923 -3.849 7.630 1.00 93.00 95 ARG A O 1
ATOM 722 N N . LEU A 1 96 ? 5.278 -2.935 8.861 1.00 95.25 96 LEU A N 1
ATOM 723 C CA . LEU A 1 96 ? 4.165 -3.575 8.168 1.00 95.25 96 LEU A CA 1
ATOM 724 C C . LEU A 1 96 ? 3.279 -2.536 7.484 1.00 95.25 96 LEU A C 1
ATOM 726 O O . LEU A 1 96 ? 2.932 -1.534 8.097 1.00 95.25 96 LEU A O 1
ATOM 730 N N . HIS A 1 97 ? 2.868 -2.809 6.248 1.00 97.50 97 HIS A N 1
ATOM 731 C CA . HIS A 1 97 ? 1.781 -2.075 5.599 1.00 97.50 97 HIS A CA 1
ATOM 732 C C . HIS A 1 97 ? 0.507 -2.923 5.581 1.00 97.50 97 HIS A C 1
ATOM 734 O O . HIS A 1 97 ? 0.527 -4.088 5.160 1.00 97.50 97 HIS A O 1
ATOM 740 N N . TYR A 1 98 ? -0.615 -2.306 5.946 1.00 97.69 98 TYR A N 1
ATOM 741 C CA . TYR A 1 98 ? -1.933 -2.939 5.948 1.00 97.69 98 TYR A CA 1
ATOM 742 C C . TYR A 1 98 ? -2.753 -2.378 4.793 1.00 97.69 98 TYR A C 1
ATOM 744 O O . TYR A 1 98 ? -3.209 -1.235 4.830 1.00 97.69 98 TYR A O 1
ATOM 752 N N . TYR A 1 99 ? -2.900 -3.178 3.741 1.00 97.75 99 TYR A N 1
ATOM 753 C CA . TYR A 1 99 ? -3.666 -2.798 2.563 1.00 97.75 99 TYR A CA 1
ATOM 754 C C . TYR A 1 99 ? -5.137 -3.062 2.848 1.00 97.75 99 TYR A C 1
ATOM 756 O O . TYR A 1 99 ? -5.505 -4.157 3.270 1.00 97.75 99 TYR A O 1
ATOM 764 N N . VAL A 1 100 ? -5.977 -2.066 2.596 1.00 97.56 100 VAL A N 1
ATOM 765 C CA . VAL A 1 100 ? -7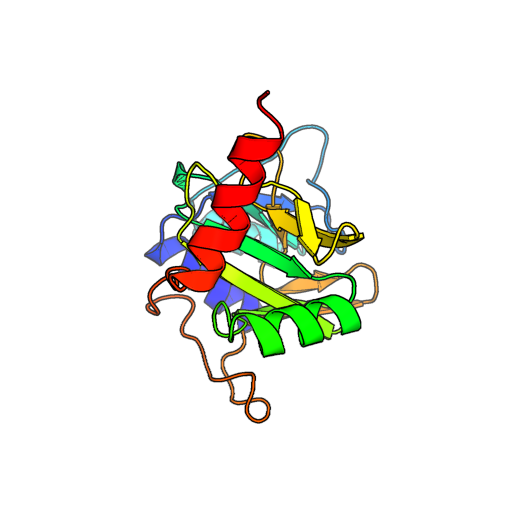.423 -2.146 2.793 1.00 97.56 100 VAL A CA 1
ATOM 766 C C . VAL A 1 100 ? -8.151 -1.547 1.598 1.00 97.56 100 VAL A C 1
ATOM 768 O O . VAL A 1 100 ? -7.584 -0.789 0.802 1.00 97.56 100 VAL A O 1
ATOM 771 N N . ARG A 1 101 ? -9.433 -1.880 1.466 1.00 96.62 101 ARG A N 1
ATOM 772 C CA . ARG A 1 101 ? -10.324 -1.220 0.517 1.00 96.62 101 ARG A CA 1
ATOM 773 C C . ARG A 1 101 ? -10.386 0.270 0.849 1.00 96.62 101 ARG A C 1
ATOM 775 O O . ARG A 1 101 ? -10.624 0.663 1.989 1.00 96.62 101 ARG A O 1
ATOM 782 N N . TRP A 1 102 ? -10.186 1.096 -0.168 1.00 96.06 102 TRP A N 1
ATOM 783 C CA . TRP A 1 102 ? -10.317 2.541 -0.054 1.00 96.06 102 TRP A CA 1
ATOM 784 C C . TRP A 1 102 ? -11.753 2.946 0.308 1.00 96.06 102 TRP A C 1
ATOM 786 O O . TRP A 1 102 ? -12.708 2.378 -0.225 1.00 96.06 102 TRP A O 1
ATOM 796 N N . LEU A 1 103 ? -11.897 3.961 1.165 1.00 94.31 103 LEU A N 1
ATOM 797 C CA . LEU A 1 103 ? -13.172 4.618 1.467 1.00 94.31 103 LEU A CA 1
ATOM 798 C C . LEU A 1 103 ? -13.006 6.147 1.384 1.00 94.31 103 LEU A C 1
ATOM 800 O O . LEU A 1 103 ? -11.949 6.664 1.770 1.00 94.31 103 LEU A O 1
ATOM 804 N N . PRO A 1 104 ? -14.034 6.887 0.931 1.00 91.56 104 PRO A N 1
ATOM 805 C CA . PRO A 1 104 ? -13.935 8.332 0.730 1.00 91.56 104 PRO A CA 1
ATOM 806 C C . PRO A 1 104 ? -13.680 9.114 2.020 1.00 91.56 104 PRO A C 1
ATOM 808 O O . PRO A 1 104 ? -13.005 10.146 1.980 1.00 91.56 104 PRO A O 1
ATOM 811 N N . GLU A 1 105 ? -14.160 8.618 3.160 1.00 92.00 105 GLU A N 1
ATOM 812 C CA . GLU A 1 105 ? -14.061 9.272 4.467 1.00 92.00 105 GLU A CA 1
ATOM 813 C C . GLU A 1 105 ? -12.792 8.914 5.250 1.00 92.00 105 GLU A C 1
ATOM 815 O O . GLU A 1 105 ? -12.649 9.347 6.395 1.00 92.00 105 GLU A O 1
ATOM 820 N N . LEU A 1 106 ? -11.869 8.128 4.677 1.00 93.75 106 LEU A N 1
ATOM 821 C CA . LEU A 1 106 ? -10.604 7.837 5.353 1.00 93.75 106 LEU A CA 1
ATOM 822 C C . LEU A 1 106 ? -9.816 9.136 5.586 1.00 93.75 106 LEU A C 1
ATOM 824 O O . LEU A 1 106 ? -9.662 9.927 4.642 1.00 93.75 106 LEU A O 1
ATOM 828 N N . PRO A 1 107 ? -9.293 9.362 6.806 1.00 93.50 107 PRO A N 1
ATOM 829 C CA . PRO A 1 107 ? -8.365 10.453 7.062 1.00 93.50 107 PRO A CA 1
ATOM 830 C C . PRO A 1 107 ? -7.011 10.145 6.409 1.00 93.50 107 PRO A C 1
ATOM 832 O O . PRO A 1 107 ? -6.719 8.998 6.097 1.00 93.50 107 PRO A O 1
ATOM 835 N N . ALA A 1 108 ? -6.173 11.164 6.202 1.00 92.38 108 ALA A N 1
ATOM 836 C CA . ALA A 1 108 ? -4.791 10.968 5.737 1.00 92.38 108 ALA A CA 1
ATOM 837 C C . ALA A 1 108 ? -3.813 10.666 6.887 1.00 92.38 108 ALA A C 1
ATOM 839 O O . ALA A 1 108 ? -2.752 10.090 6.676 1.00 92.38 108 ALA A O 1
ATOM 840 N N . LYS A 1 109 ? -4.167 11.075 8.110 1.00 93.88 109 LYS A N 1
ATOM 841 C CA . LYS A 1 109 ? -3.378 10.857 9.323 1.00 93.88 109 LYS A CA 1
ATOM 842 C C . LYS A 1 109 ? -3.986 9.713 10.118 1.00 93.88 109 LYS A C 1
ATOM 844 O O . LYS A 1 109 ? -5.201 9.693 10.317 1.00 93.88 109 LYS A O 1
ATOM 849 N N . LEU A 1 110 ? -3.146 8.806 10.600 1.00 96.12 110 LEU A N 1
ATOM 850 C CA . LEU A 1 110 ? -3.544 7.785 11.554 1.00 96.12 110 LEU A CA 1
ATOM 851 C C . LEU A 1 110 ? -3.270 8.327 12.958 1.00 96.12 110 LEU A C 1
ATOM 853 O O . LEU A 1 110 ? -2.123 8.419 13.390 1.00 96.12 110 LEU A O 1
ATOM 857 N N . THR A 1 111 ? -4.330 8.736 13.648 1.00 96.62 111 THR A N 1
ATOM 858 C CA . THR A 1 111 ? -4.238 9.290 15.002 1.00 96.62 111 THR A CA 1
ATOM 859 C C . THR A 1 111 ? -4.856 8.348 16.016 1.00 96.62 111 THR A C 1
ATOM 861 O O . THR A 1 111 ? -5.931 7.807 15.758 1.00 96.62 111 THR A O 1
ATOM 864 N N . TRP A 1 112 ? -4.239 8.225 17.185 1.00 96.75 112 TRP A N 1
ATOM 865 C CA . TRP A 1 112 ? -4.756 7.446 18.301 1.00 96.75 112 TRP A CA 1
ATOM 866 C C . TRP A 1 112 ? -4.593 8.228 19.603 1.00 96.75 112 TRP A C 1
ATOM 868 O O . TRP A 1 112 ? -3.521 8.749 19.889 1.00 96.75 112 TRP A O 1
ATOM 878 N N . ARG A 1 113 ? -5.682 8.370 20.373 1.00 93.94 113 ARG A N 1
ATOM 879 C CA . ARG A 1 113 ? -5.728 9.141 21.639 1.00 93.94 113 ARG A CA 1
ATOM 880 C C . ARG A 1 113 ? -5.158 10.570 21.559 1.00 93.94 113 ARG A C 1
ATOM 882 O O . ARG A 1 113 ? -4.638 11.085 22.539 1.00 93.94 113 ARG A O 1
ATOM 889 N N . GLY A 1 114 ? -5.307 11.222 20.407 1.00 92.00 114 GLY A N 1
ATOM 890 C CA . GLY A 1 114 ? -4.818 12.586 20.174 1.00 92.00 114 GLY A CA 1
ATOM 891 C C . GLY A 1 114 ? -3.394 12.665 19.617 1.00 92.00 114 GLY A C 1
ATOM 892 O O . GLY A 1 114 ? -2.995 13.734 19.170 1.00 92.00 114 GLY A O 1
ATOM 893 N N . GLU A 1 115 ? -2.675 11.545 19.553 1.00 95.94 115 GLU A N 1
ATOM 894 C CA . GLU A 1 115 ? -1.320 11.470 19.009 1.00 95.94 115 GLU A CA 1
ATOM 895 C C . GLU A 1 115 ? -1.324 10.994 17.553 1.00 95.94 115 GLU A C 1
ATOM 897 O O . GLU A 1 115 ? -2.165 10.188 17.147 1.00 95.94 115 GLU A O 1
ATOM 902 N N . LEU A 1 116 ? -0.375 11.483 16.752 1.00 97.06 116 LEU A N 1
ATOM 903 C CA . LEU A 1 116 ? -0.121 10.977 15.402 1.00 97.06 116 LEU A CA 1
ATOM 904 C C . LEU A 1 116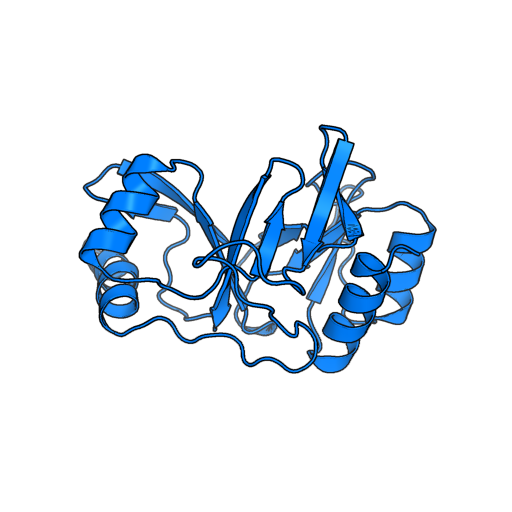 ? 0.736 9.711 15.499 1.00 97.06 116 LEU A C 1
ATOM 906 O O . LEU A 1 116 ? 1.899 9.794 15.883 1.00 97.06 116 LEU A O 1
ATOM 910 N N . ILE A 1 117 ? 0.180 8.563 15.113 1.00 97.50 117 ILE A N 1
ATOM 911 C CA . ILE A 1 117 ? 0.868 7.262 15.196 1.00 97.50 117 ILE A CA 1
ATOM 912 C C . ILE A 1 117 ? 1.248 6.687 13.823 1.00 97.50 117 ILE A C 1
ATOM 914 O O . ILE A 1 117 ? 1.875 5.632 13.744 1.00 97.50 117 ILE A O 1
ATOM 918 N N . GLY A 1 118 ? 0.877 7.364 12.735 1.00 96.88 118 GLY A N 1
ATOM 919 C CA . GLY A 1 118 ? 1.248 6.993 11.372 1.00 96.88 118 GLY A CA 1
ATOM 920 C C . GLY A 1 118 ? 0.438 7.735 10.315 1.00 96.88 118 GLY A C 1
ATOM 921 O O . GLY A 1 118 ? -0.246 8.728 10.595 1.00 96.88 118 GLY A O 1
ATOM 922 N N . GLU A 1 119 ? 0.455 7.210 9.098 1.00 95.88 119 GLU A N 1
ATOM 923 C CA . GLU A 1 119 ? -0.268 7.771 7.959 1.00 95.88 119 GLU A CA 1
ATOM 924 C C . GLU A 1 119 ? -1.228 6.757 7.333 1.00 95.88 119 GLU A C 1
ATOM 926 O O . GLU A 1 119 ? -1.100 5.541 7.483 1.00 95.88 119 GLU A O 1
ATOM 931 N N . ILE A 1 120 ? -2.214 7.276 6.602 1.00 96.44 120 ILE A N 1
ATOM 932 C CA . ILE A 1 120 ? -3.052 6.480 5.712 1.00 96.44 120 ILE A CA 1
ATOM 933 C C . ILE A 1 120 ? -2.873 7.029 4.300 1.00 96.44 120 ILE A C 1
ATOM 935 O O . ILE A 1 120 ? -3.352 8.118 3.971 1.00 96.44 120 ILE A O 1
ATOM 939 N N . GLN A 1 121 ? -2.203 6.256 3.447 1.00 96.44 121 GLN A N 1
ATOM 940 C CA . GLN A 1 121 ? -2.045 6.603 2.038 1.00 96.44 121 GLN A CA 1
ATOM 941 C C . GLN A 1 121 ? -3.367 6.324 1.319 1.00 96.44 121 GLN A C 1
ATOM 943 O O . GLN A 1 121 ? -3.788 5.172 1.202 1.00 96.44 121 GLN A O 1
ATOM 948 N N . ARG A 1 122 ? -4.058 7.383 0.886 1.00 93.50 122 ARG A N 1
ATOM 949 C CA . ARG A 1 122 ? -5.440 7.314 0.372 1.00 93.50 122 ARG A CA 1
ATOM 950 C C . ARG A 1 122 ? -5.807 8.371 -0.684 1.00 93.50 122 ARG A C 1
ATOM 952 O O . ARG A 1 122 ? -6.958 8.411 -1.132 1.00 93.50 122 ARG A O 1
ATOM 959 N N . GLY A 1 123 ? -4.900 9.271 -1.066 1.00 85.38 123 GLY A N 1
ATOM 960 C CA . GLY A 1 123 ? -5.158 10.350 -2.038 1.00 85.38 123 GLY A CA 1
ATOM 961 C C . GLY A 1 123 ? -6.237 11.351 -1.567 1.00 85.38 123 GLY A C 1
ATOM 962 O O . GLY A 1 123 ? -6.560 11.345 -0.388 1.00 85.38 123 GLY A O 1
ATOM 963 N N . PRO A 1 124 ? -6.853 12.187 -2.431 1.00 70.00 124 PRO A N 1
ATOM 964 C CA . PRO A 1 124 ? -6.341 12.567 -3.744 1.00 70.00 124 PRO A CA 1
ATOM 965 C C . PRO A 1 124 ? -4.953 13.214 -3.605 1.00 70.00 124 PRO A C 1
ATOM 967 O O . PRO A 1 124 ? -4.661 13.858 -2.601 1.00 70.00 124 PRO A O 1
ATOM 970 N N . GLY A 1 125 ? -4.086 13.023 -4.601 1.00 69.19 125 GLY A N 1
ATOM 971 C CA . GLY A 1 125 ? -2.741 13.601 -4.626 1.00 69.19 125 GLY A CA 1
ATOM 972 C C . GLY A 1 125 ? -1.639 12.595 -4.950 1.00 69.19 125 GLY A C 1
ATOM 973 O O . GLY A 1 125 ? -1.892 11.464 -5.353 1.00 69.19 125 GLY A O 1
ATOM 974 N N . GLN A 1 126 ? -0.401 13.045 -4.764 1.00 76.62 126 GLN A N 1
ATOM 975 C CA . GLN A 1 126 ? 0.839 12.301 -4.982 1.00 76.62 126 GLN A CA 1
ATOM 976 C C . GLN A 1 126 ? 1.176 11.412 -3.765 1.00 76.62 126 GLN A C 1
ATOM 978 O O . GLN A 1 126 ? 2.246 11.530 -3.171 1.00 76.62 126 GLN A O 1
ATOM 983 N N . GLN A 1 127 ? 0.242 10.533 -3.380 1.00 91.62 127 GLN A N 1
ATOM 984 C CA . GLN A 1 127 ? 0.411 9.554 -2.298 1.00 91.62 127 GLN A CA 1
ATOM 985 C C . GLN A 1 127 ? 0.625 8.148 -2.856 1.00 91.62 127 GLN A C 1
ATOM 987 O O . GLN A 1 127 ? -0.118 7.685 -3.726 1.00 91.62 127 GLN A O 1
ATOM 992 N N . GLN A 1 128 ? 1.649 7.468 -2.348 1.00 95.31 128 GLN A N 1
ATOM 993 C CA . GLN A 1 128 ? 2.011 6.123 -2.772 1.00 95.31 128 GLN A CA 1
ATOM 994 C C . GLN A 1 128 ? 2.651 5.340 -1.631 1.00 95.31 128 GLN A C 1
ATOM 996 O O . GLN A 1 128 ? 3.257 5.932 -0.738 1.00 95.31 128 GLN A O 1
ATOM 1001 N N . VAL A 1 129 ? 2.592 4.014 -1.720 1.00 96.81 129 VAL A N 1
ATOM 1002 C CA . VAL A 1 129 ? 3.458 3.125 -0.938 1.00 96.81 129 VAL A CA 1
ATOM 1003 C C . VAL A 1 129 ? 4.376 2.335 -1.852 1.00 96.81 129 VAL A C 1
ATOM 1005 O O . VAL A 1 129 ? 3.979 1.915 -2.935 1.00 96.81 129 VAL A O 1
ATOM 1008 N N . VAL A 1 130 ? 5.604 2.093 -1.403 1.00 98.00 130 VAL A N 1
ATOM 1009 C CA . VAL A 1 130 ? 6.568 1.302 -2.173 1.00 98.00 130 VAL A CA 1
ATOM 1010 C C . VAL A 1 130 ? 6.114 -0.162 -2.217 1.00 98.00 130 VAL A C 1
ATOM 1012 O O . VAL A 1 130 ? 5.815 -0.755 -1.178 1.00 98.00 130 VAL A O 1
ATOM 1015 N N . LEU A 1 131 ? 6.067 -0.736 -3.419 1.00 98.12 131 LEU A N 1
ATOM 1016 C CA . LEU A 1 131 ? 5.653 -2.115 -3.663 1.00 98.12 131 LEU A CA 1
ATOM 1017 C C . LEU A 1 131 ? 6.803 -3.111 -3.444 1.00 98.12 131 LEU A C 1
ATOM 1019 O O . LEU A 1 131 ? 7.971 -2.775 -3.689 1.00 98.12 131 LEU A O 1
ATOM 1023 N N . PRO A 1 132 ? 6.488 -4.356 -3.045 1.00 98.44 132 PRO A N 1
ATOM 1024 C CA . PRO A 1 132 ? 7.460 -5.440 -2.977 1.00 98.44 132 PRO A CA 1
ATOM 1025 C C . PRO A 1 132 ? 8.218 -5.696 -4.277 1.00 98.44 132 PRO A C 1
ATOM 1027 O O . PRO A 1 132 ? 7.717 -5.449 -5.374 1.00 98.44 132 PRO A O 1
ATOM 1030 N N . GLY A 1 133 ? 9.459 -6.158 -4.131 1.00 97.81 133 GLY A N 1
ATOM 1031 C CA . GLY A 1 133 ? 10.454 -6.205 -5.207 1.00 97.81 133 GLY A CA 1
ATOM 1032 C C . GLY A 1 133 ? 11.358 -4.967 -5.246 1.00 97.81 133 GLY A C 1
ATOM 1033 O O . GLY A 1 133 ? 12.447 -5.021 -5.811 1.00 97.81 133 GLY A O 1
ATOM 1034 N N . SER A 1 134 ? 10.949 -3.880 -4.585 1.00 98.50 134 SER A N 1
ATOM 1035 C CA . SER A 1 134 ? 11.734 -2.652 -4.418 1.00 98.50 134 SER A CA 1
ATOM 1036 C C . SER A 1 134 ? 12.729 -2.735 -3.251 1.00 98.50 134 SER A C 1
ATOM 1038 O O . SER A 1 134 ? 12.552 -3.503 -2.302 1.00 98.50 134 SER A O 1
ATOM 1040 N N . VAL A 1 135 ? 13.744 -1.867 -3.266 1.00 98.06 135 VAL A N 1
ATOM 1041 C CA . VAL A 1 135 ? 14.802 -1.782 -2.243 1.00 98.06 135 VAL A CA 1
ATOM 1042 C C . VAL A 1 135 ? 14.680 -0.482 -1.440 1.00 98.06 135 VAL A C 1
ATOM 1044 O O . VAL A 1 135 ? 14.654 0.613 -1.993 1.00 98.06 135 VAL A O 1
ATOM 1047 N N . HIS A 1 136 ? 14.617 -0.576 -0.117 1.00 96.75 136 HIS A N 1
ATOM 1048 C CA . HIS A 1 136 ? 14.598 0.559 0.806 1.00 96.75 136 HIS A CA 1
ATOM 1049 C C . HIS A 1 136 ? 15.945 1.309 0.802 1.00 96.75 136 HIS A C 1
ATOM 1051 O O . HIS A 1 136 ? 16.980 0.681 0.582 1.00 96.75 136 HIS A O 1
ATOM 1057 N N . PRO A 1 137 ? 15.984 2.620 1.122 1.00 95.62 137 PRO A N 1
ATOM 1058 C CA . PRO A 1 137 ? 17.241 3.370 1.241 1.00 95.62 137 PRO A CA 1
ATOM 1059 C C . PRO A 1 137 ? 18.301 2.745 2.165 1.00 95.62 137 PRO A C 1
ATOM 1061 O O . PRO A 1 137 ? 19.490 2.948 1.956 1.00 95.62 137 PRO A O 1
ATOM 1064 N N . SER A 1 138 ? 17.881 1.966 3.166 1.00 94.12 138 SER A N 1
ATOM 1065 C CA . SER A 1 138 ? 18.780 1.232 4.076 1.00 94.12 138 SER A CA 1
ATOM 1066 C C . SER A 1 138 ? 19.320 -0.088 3.508 1.00 94.12 138 SER A C 1
ATOM 1068 O O . SER A 1 138 ? 20.114 -0.745 4.170 1.00 94.12 138 SER A O 1
ATOM 1070 N N . GLY A 1 139 ? 18.875 -0.509 2.322 1.00 94.88 139 GLY A N 1
ATOM 1071 C CA . GLY A 1 139 ? 19.286 -1.750 1.660 1.00 94.88 139 GLY A CA 1
ATOM 1072 C C . GLY A 1 139 ? 18.341 -2.942 1.848 1.00 94.88 139 GLY A C 1
ATOM 1073 O O . GLY A 1 139 ? 18.430 -3.891 1.074 1.00 94.88 139 GLY A O 1
ATOM 1074 N N . GLY A 1 140 ? 17.411 -2.903 2.809 1.00 96.56 140 GLY A N 1
ATOM 1075 C CA . GLY A 1 140 ? 16.398 -3.956 2.967 1.00 96.56 140 GLY A CA 1
ATOM 1076 C C . GLY A 1 140 ? 15.367 -3.949 1.835 1.00 96.56 140 GLY A C 1
ATOM 1077 O O . GLY A 1 140 ? 15.099 -2.905 1.245 1.00 96.56 140 GLY A O 1
ATOM 1078 N N . THR A 1 141 ? 14.763 -5.091 1.519 1.00 97.19 141 THR A N 1
ATOM 1079 C CA . THR A 1 141 ? 13.767 -5.198 0.441 1.00 97.19 141 THR A CA 1
ATOM 1080 C C . THR A 1 141 ? 12.338 -5.157 0.970 1.00 97.19 141 THR A C 1
ATOM 1082 O O . THR A 1 141 ? 12.047 -5.638 2.064 1.00 97.19 141 THR A O 1
ATOM 1085 N N . TYR A 1 142 ? 11.437 -4.572 0.183 1.00 97.94 142 TYR A N 1
ATOM 1086 C CA . TYR A 1 142 ? 9.998 -4.700 0.405 1.00 97.94 142 TYR A CA 1
ATOM 1087 C C . TYR A 1 142 ? 9.544 -6.087 -0.055 1.00 97.94 142 TYR A C 1
ATOM 1089 O O . TYR A 1 142 ? 9.917 -6.512 -1.153 1.00 97.94 142 TYR A O 1
ATOM 1097 N N . ARG A 1 143 ? 8.742 -6.774 0.764 1.00 97.31 143 ARG A N 1
ATOM 1098 C CA . ARG A 1 143 ? 8.332 -8.169 0.536 1.00 97.31 143 ARG A CA 1
ATOM 1099 C C . ARG A 1 143 ? 6.840 -8.366 0.755 1.00 97.31 143 ARG A C 1
ATOM 1101 O O . ARG A 1 143 ? 6.292 -7.806 1.706 1.00 97.31 143 ARG A O 1
ATOM 1108 N N . TRP A 1 144 ? 6.205 -9.172 -0.087 1.00 97.38 144 TRP A N 1
ATOM 1109 C CA . TRP A 1 144 ? 4.864 -9.680 0.183 1.00 97.38 144 TRP A CA 1
ATOM 1110 C C . TRP A 1 144 ? 4.922 -10.690 1.333 1.00 97.38 144 TRP A C 1
ATOM 1112 O O . TRP A 1 144 ? 5.887 -11.440 1.476 1.00 97.38 144 TRP A O 1
ATOM 1122 N N . ILE A 1 145 ? 3.881 -10.725 2.161 1.00 95.81 145 ILE A N 1
ATOM 1123 C CA . ILE A 1 145 ? 3.742 -11.737 3.214 1.00 95.81 145 ILE A CA 1
ATOM 1124 C C . ILE A 1 145 ? 3.079 -12.972 2.597 1.00 95.81 145 ILE A C 1
ATOM 1126 O O . ILE A 1 145 ? 1.877 -13.167 2.712 1.00 95.81 145 ILE A O 1
ATOM 1130 N N . THR A 1 146 ? 3.850 -13.785 1.876 1.00 93.06 146 THR A N 1
ATOM 1131 C CA . THR A 1 146 ? 3.372 -15.025 1.224 1.00 93.06 146 THR A CA 1
ATOM 1132 C C . THR A 1 146 ? 3.604 -16.279 2.065 1.00 93.06 146 THR A C 1
ATOM 1134 O O . THR A 1 146 ? 3.183 -17.371 1.691 1.00 93.06 146 THR A O 1
ATOM 1137 N N . GLU A 1 147 ? 4.251 -16.126 3.216 1.00 87.06 147 GLU A N 1
ATOM 1138 C CA . GLU A 1 147 ? 4.543 -17.187 4.170 1.00 87.06 147 GLU A CA 1
ATOM 1139 C C . GLU A 1 147 ? 4.056 -16.774 5.555 1.00 87.06 147 GLU A C 1
ATOM 1141 O O . GLU A 1 147 ? 3.990 -15.586 5.884 1.00 87.06 147 GLU A O 1
ATOM 1146 N N . ARG A 1 148 ? 3.719 -17.766 6.383 1.00 86.88 148 ARG A N 1
ATOM 1147 C CA . ARG A 1 148 ? 3.306 -17.511 7.760 1.00 86.88 148 ARG A CA 1
ATOM 1148 C C . ARG A 1 148 ? 4.504 -17.014 8.568 1.00 86.88 148 ARG A C 1
ATOM 1150 O O . ARG A 1 148 ? 5.509 -17.713 8.676 1.00 86.88 148 ARG A O 1
ATOM 1157 N N . LEU A 1 149 ? 4.365 -15.851 9.201 1.00 81.06 149 LEU A N 1
ATOM 1158 C CA . LEU A 1 149 ? 5.368 -15.277 10.101 1.00 81.06 149 LEU A CA 1
ATOM 1159 C C . LEU A 1 149 ? 4.737 -15.027 11.476 1.00 81.06 149 LEU A C 1
ATOM 1161 O O . LEU A 1 149 ? 4.179 -13.968 11.765 1.00 81.06 149 LEU A O 1
ATOM 1165 N N . GLY A 1 150 ? 4.808 -16.042 12.336 1.00 77.50 150 GLY A N 1
ATOM 1166 C CA . GLY A 1 150 ? 4.123 -16.023 13.628 1.00 77.50 150 GLY A CA 1
ATOM 1167 C C . GLY A 1 150 ? 2.598 -16.048 13.479 1.00 77.50 150 GLY A C 1
ATOM 1168 O O . GLY A 1 150 ? 2.071 -16.542 12.489 1.00 77.50 150 GLY A O 1
ATOM 1169 N N . PHE A 1 151 ? 1.894 -15.534 14.487 1.00 71.31 151 PHE A N 1
ATOM 1170 C CA . PHE A 1 151 ? 0.424 -15.526 14.551 1.00 71.31 151 PHE A CA 1
ATOM 1171 C C . PHE A 1 151 ? -0.216 -14.257 13.961 1.00 71.31 151 PHE A C 1
ATOM 1173 O O . PHE A 1 151 ? -1.433 -14.199 13.824 1.00 71.31 151 PHE A O 1
ATOM 1180 N N . LEU A 1 152 ? 0.584 -13.232 13.637 1.00 66.62 152 LEU A N 1
ATOM 1181 C CA . LEU A 1 152 ? 0.098 -11.934 13.137 1.00 66.62 152 LEU A CA 1
ATOM 1182 C C . LEU A 1 152 ? 0.219 -11.773 11.619 1.00 66.62 152 LEU A C 1
ATOM 1184 O O . LEU A 1 152 ? -0.362 -10.852 11.054 1.00 66.62 152 LEU A O 1
ATOM 1188 N N . CYS A 1 153 ? 0.985 -12.638 10.961 1.00 77.81 153 CYS A N 1
ATOM 1189 C CA . CYS A 1 153 ? 1.238 -12.570 9.529 1.00 77.81 153 CYS A CA 1
ATOM 1190 C C . CYS A 1 153 ? 0.858 -13.914 8.915 1.00 77.81 153 CYS A C 1
ATOM 1192 O O . CYS A 1 153 ? 1.658 -14.850 8.910 1.00 77.81 153 CYS A O 1
ATOM 1194 N N . GLU A 1 154 ? -0.374 -14.013 8.432 1.00 85.94 154 GLU A N 1
ATOM 1195 C CA . GLU A 1 154 ? -0.796 -15.137 7.602 1.00 85.94 154 GLU A CA 1
ATOM 1196 C C . GLU A 1 154 ? -0.487 -14.838 6.128 1.00 85.94 154 GLU A C 1
ATOM 1198 O O . GLU A 1 154 ? -0.505 -13.668 5.732 1.00 85.94 154 GLU A O 1
ATOM 1203 N N . PRO A 1 155 ? -0.222 -15.870 5.309 1.00 89.06 155 PRO A N 1
ATOM 1204 C CA . PRO A 1 155 ? -0.014 -15.706 3.879 1.00 89.06 155 PRO A CA 1
ATOM 1205 C C . PRO A 1 155 ? -1.161 -14.952 3.200 1.00 89.06 155 PRO A C 1
ATOM 1207 O O . PRO A 1 155 ? -2.332 -15.311 3.343 1.00 89.06 155 PRO A O 1
ATOM 1210 N N . ILE A 1 156 ? -0.811 -13.955 2.395 1.00 92.12 156 ILE A N 1
ATOM 1211 C CA . ILE A 1 156 ? -1.718 -13.251 1.493 1.00 92.12 156 ILE A CA 1
ATOM 1212 C C . ILE A 1 156 ? -1.408 -13.622 0.039 1.00 92.12 156 ILE A C 1
ATOM 1214 O O . ILE A 1 156 ? -0.260 -13.860 -0.335 1.00 92.12 156 ILE A O 1
ATOM 1218 N N . ASP A 1 157 ? -2.438 -13.625 -0.807 1.00 94.75 157 ASP A N 1
ATOM 1219 C CA . ASP A 1 157 ? -2.275 -13.680 -2.260 1.00 94.75 157 ASP A CA 1
ATOM 1220 C C . ASP A 1 157 ? -2.497 -12.264 -2.821 1.00 94.75 157 ASP A C 1
ATOM 1222 O O . ASP A 1 157 ? -3.644 -11.817 -2.927 1.00 94.75 157 ASP A O 1
ATOM 1226 N N . PRO A 1 158 ? -1.441 -11.519 -3.191 1.00 94.62 158 PRO A N 1
ATOM 1227 C CA . PRO A 1 158 ? -1.605 -10.170 -3.719 1.00 94.62 158 PRO A CA 1
ATOM 1228 C C . PRO A 1 158 ? -2.231 -10.167 -5.119 1.00 94.62 158 PRO A C 1
ATOM 1230 O O . PRO A 1 158 ? -2.692 -9.125 -5.567 1.00 94.62 158 PRO A O 1
ATOM 1233 N N . VAL A 1 159 ? -2.330 -11.303 -5.811 1.00 96.62 159 VAL A N 1
ATOM 1234 C CA . VAL A 1 159 ? -2.970 -11.410 -7.128 1.00 96.62 159 VAL A CA 1
ATOM 1235 C C . VAL A 1 159 ? -4.472 -11.640 -6.978 1.00 96.62 159 VAL A C 1
ATOM 1237 O O . VAL A 1 159 ? -5.259 -10.945 -7.617 1.00 96.62 159 VAL A O 1
ATOM 1240 N N . LYS A 1 160 ? -4.880 -12.579 -6.115 1.00 94.94 160 LYS A N 1
ATOM 1241 C CA . LYS A 1 160 ? -6.278 -13.048 -6.016 1.00 94.94 160 LYS A CA 1
ATOM 1242 C C . LYS A 1 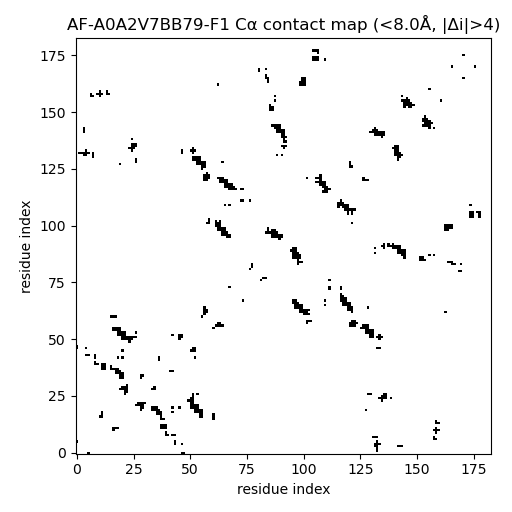160 ? -6.981 -12.709 -4.705 1.00 94.94 160 LYS A C 1
ATOM 1244 O O . LYS A 1 160 ? -8.208 -12.684 -4.672 1.00 94.94 160 LYS A O 1
ATOM 1249 N N . GLY A 1 161 ? -6.237 -12.472 -3.627 1.00 92.88 161 GLY A N 1
ATOM 1250 C CA . GLY A 1 161 ? -6.799 -12.200 -2.306 1.00 92.88 161 GLY A CA 1
ATOM 1251 C C . GLY A 1 161 ? -7.656 -10.929 -2.315 1.00 92.88 161 GLY A C 1
ATOM 1252 O O . GLY A 1 161 ? -7.233 -9.913 -2.873 1.00 92.88 161 GLY A O 1
ATOM 1253 N N . PRO A 1 162 ? -8.857 -10.924 -1.722 1.00 94.06 162 PRO A N 1
ATOM 1254 C CA . PRO A 1 162 ? -9.676 -9.718 -1.693 1.00 94.06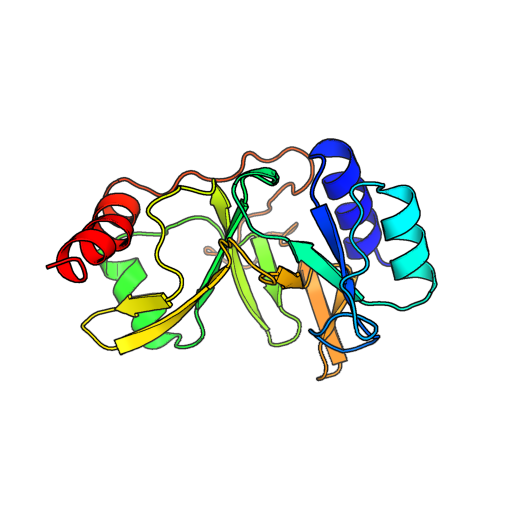 162 PRO A CA 1
ATOM 1255 C C . PRO A 1 162 ? -8.975 -8.617 -0.889 1.00 94.06 162 PRO A C 1
ATOM 1257 O O . PRO A 1 162 ? -8.321 -8.902 0.112 1.00 94.06 162 PRO A O 1
ATOM 1260 N N . LEU A 1 163 ? -9.128 -7.352 -1.300 1.00 94.62 163 LEU A N 1
ATOM 1261 C CA . LEU A 1 163 ? -8.763 -6.239 -0.419 1.00 94.62 163 LEU A CA 1
ATOM 1262 C C . LEU A 1 163 ? -9.665 -6.287 0.822 1.00 94.62 163 LEU A C 1
ATOM 1264 O O . LEU A 1 163 ? -10.889 -6.266 0.653 1.00 94.62 163 LEU A O 1
ATOM 1268 N N . PRO A 1 164 ? -9.097 -6.341 2.037 1.00 96.12 164 PRO A N 1
ATOM 1269 C CA . PRO A 1 164 ? -9.870 -6.358 3.267 1.00 96.12 164 PRO A CA 1
ATOM 1270 C C . PRO A 1 164 ? -10.714 -5.096 3.400 1.00 96.12 164 PRO A C 1
ATOM 1272 O O . PRO A 1 164 ? -10.251 -3.987 3.124 1.00 96.12 164 PRO A O 1
ATOM 1275 N N . GLU A 1 165 ? -11.949 -5.256 3.853 1.00 96.75 165 GLU A N 1
ATOM 1276 C CA . GLU A 1 165 ? -12.751 -4.131 4.321 1.00 96.75 165 GLU A CA 1
ATOM 1277 C C . GLU A 1 165 ? -12.417 -3.854 5.782 1.00 96.75 165 GLU A C 1
ATOM 1279 O O . GLU A 1 165 ? -12.208 -4.784 6.561 1.00 96.75 165 GLU A O 1
ATOM 1284 N N . LEU A 1 166 ? -12.370 -2.574 6.157 1.00 96.75 166 LEU A N 1
ATOM 1285 C CA . LEU A 1 166 ? -12.151 -2.210 7.552 1.00 96.75 166 LEU A CA 1
ATOM 1286 C C . LEU A 1 166 ? -13.319 -2.711 8.417 1.00 96.75 166 LEU A C 1
ATOM 1288 O O . LEU A 1 166 ? -14.478 -2.434 8.082 1.00 96.75 166 LEU A O 1
ATOM 1292 N N . PRO A 1 167 ? -13.040 -3.371 9.556 1.00 97.19 167 PRO A N 1
ATOM 1293 C CA . PRO A 1 167 ? -14.065 -3.756 10.514 1.00 97.19 167 PRO A CA 1
ATOM 1294 C C . PRO A 1 167 ? -14.894 -2.559 10.988 1.00 97.19 167 PRO A C 1
ATOM 1296 O O . PRO A 1 167 ? -14.426 -1.419 10.994 1.00 97.19 167 PRO A O 1
ATOM 1299 N N . GLY A 1 168 ? -16.117 -2.823 11.458 1.00 96.00 168 GLY A N 1
ATOM 1300 C CA . GLY A 1 168 ? -17.058 -1.776 11.870 1.00 96.00 168 GLY A CA 1
ATOM 1301 C C . GLY A 1 168 ? -16.480 -0.781 12.886 1.00 96.00 168 GLY A C 1
ATOM 1302 O O . GLY A 1 168 ? -16.666 0.422 12.717 1.00 96.00 168 GLY A O 1
ATOM 1303 N N . LEU A 1 169 ? -15.722 -1.259 13.882 1.00 96.44 169 LEU A N 1
ATOM 1304 C CA . LEU A 1 169 ? -15.062 -0.402 14.878 1.00 96.44 169 LEU A CA 1
ATOM 1305 C C . LEU A 1 169 ? -13.987 0.496 14.255 1.00 96.44 169 LEU A C 1
ATOM 1307 O O . LEU A 1 169 ? -13.961 1.694 14.525 1.00 96.44 169 LEU A O 1
ATOM 1311 N N . T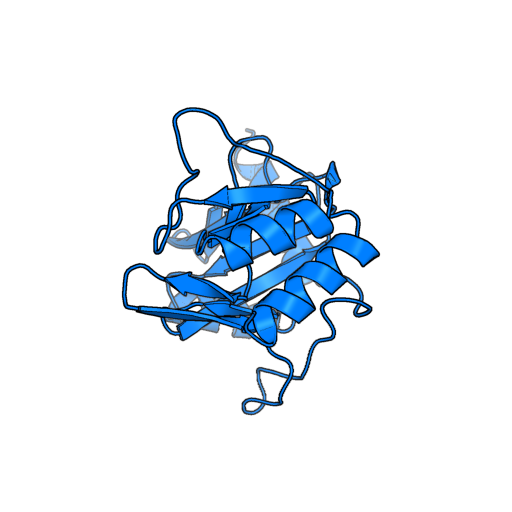RP A 1 170 ? -13.153 -0.052 13.369 1.00 97.12 170 TRP A N 1
ATOM 1312 C CA . TRP A 1 170 ? -12.145 0.713 12.632 1.00 97.12 170 TRP A CA 1
ATOM 1313 C C . TRP A 1 170 ? -12.771 1.769 11.732 1.00 97.12 170 TRP A C 1
ATOM 1315 O O . TRP A 1 170 ? -12.341 2.921 11.738 1.00 97.12 170 TRP A O 1
ATOM 1325 N N . ARG A 1 171 ? -13.815 1.398 10.984 1.00 95.31 171 ARG A N 1
ATOM 1326 C CA . ARG A 1 171 ? -14.540 2.329 10.117 1.00 95.31 171 ARG A CA 1
ATOM 1327 C C . ARG A 1 171 ? -15.192 3.444 10.932 1.00 95.31 171 ARG A C 1
ATOM 1329 O O . ARG A 1 171 ? -15.040 4.609 10.582 1.00 95.31 171 ARG A O 1
ATOM 1336 N N . ALA A 1 172 ? -15.876 3.109 12.027 1.00 94.19 172 ALA A N 1
ATOM 1337 C CA . ALA A 1 172 ? -16.491 4.096 12.911 1.00 94.19 172 ALA A CA 1
ATOM 1338 C C . ALA A 1 172 ? -15.446 5.045 13.511 1.00 94.19 172 ALA A C 1
ATOM 1340 O O . ALA A 1 172 ? -15.653 6.258 13.508 1.00 94.19 172 ALA A O 1
ATOM 1341 N N . TYR A 1 173 ? -14.309 4.508 13.961 1.00 95.38 173 TYR A N 1
ATOM 1342 C CA . TYR A 1 173 ? -13.227 5.304 14.521 1.00 95.38 173 TYR A CA 1
ATOM 1343 C C . TYR A 1 173 ? -12.614 6.239 13.471 1.00 95.38 173 TYR A C 1
ATOM 1345 O O . TYR A 1 173 ? -12.697 7.456 13.609 1.00 95.38 173 TYR A O 1
ATOM 1353 N N . LEU A 1 174 ? -12.055 5.700 12.385 1.00 94.06 174 LEU A N 1
ATOM 1354 C CA . LEU A 1 174 ? -11.326 6.493 11.391 1.00 94.06 174 LEU A CA 1
ATOM 1355 C C . LEU A 1 174 ? -12.231 7.497 10.664 1.00 94.06 174 LEU A C 1
ATOM 1357 O O . LEU A 1 174 ? -11.855 8.656 10.491 1.00 94.06 174 LEU A O 1
ATOM 1361 N N . CYS A 1 175 ? -13.436 7.085 10.266 1.00 86.81 175 CYS A N 1
ATOM 1362 C CA . CYS A 1 175 ? -14.344 7.955 9.519 1.00 86.81 175 CYS A CA 1
ATOM 1363 C C . CYS A 1 175 ? -15.079 8.949 10.433 1.00 86.81 175 CYS A C 1
ATOM 1365 O O . CYS A 1 175 ? -15.370 10.067 10.000 1.00 86.81 175 CYS A O 1
ATOM 1367 N N . GLY A 1 176 ? -15.328 8.594 11.700 1.00 80.69 176 GLY A N 1
ATOM 1368 C CA . GLY A 1 176 ? -15.956 9.477 12.690 1.00 80.69 176 GLY A CA 1
ATOM 1369 C C . GLY A 1 176 ? -15.084 10.678 13.072 1.00 80.69 176 GLY A C 1
ATOM 1370 O O . GLY A 1 176 ? -15.595 11.789 13.223 1.00 80.69 176 GLY A O 1
ATOM 1371 N N . GLN A 1 177 ? -13.759 10.500 13.125 1.00 65.12 177 GLN A N 1
ATOM 1372 C CA . GLN A 1 177 ? -12.796 11.585 13.385 1.00 65.12 177 GLN A CA 1
ATOM 1373 C C . GLN A 1 177 ? -12.815 12.674 12.293 1.00 65.12 177 GLN A C 1
ATOM 1375 O O . GLN A 1 177 ? -12.603 13.857 12.577 1.00 65.12 177 GLN A O 1
ATOM 1380 N N . SER A 1 178 ? -13.129 12.297 11.046 1.00 56.09 178 SER A N 1
ATOM 1381 C CA . SER A 1 178 ? -13.194 13.224 9.903 1.00 56.09 178 SER A CA 1
ATOM 1382 C C . SER A 1 178 ? -14.363 14.220 9.977 1.00 56.09 178 SER A C 1
ATOM 1384 O O . SER A 1 178 ? -14.356 15.240 9.280 1.00 56.09 178 SER A O 1
ATOM 1386 N N . TYR A 1 179 ? -15.380 13.927 10.797 1.00 48.09 179 TYR A N 1
ATOM 1387 C CA . TYR A 1 179 ? -16.568 14.767 10.953 1.00 48.09 179 TYR A CA 1
ATOM 1388 C C . TYR A 1 179 ? -16.392 15.813 12.063 1.00 48.09 179 TYR A C 1
ATOM 1390 O O . TYR A 1 179 ? -16.919 16.918 11.958 1.00 48.09 179 TYR A O 1
ATOM 1398 N N . ALA A 1 180 ? -15.606 15.499 13.099 1.00 47.88 180 ALA A N 1
ATOM 1399 C CA . ALA A 1 180 ? -15.328 16.408 14.213 1.00 47.88 180 ALA A CA 1
ATOM 1400 C C . ALA A 1 180 ? -14.456 17.615 13.813 1.00 47.88 180 ALA A C 1
ATOM 1402 O O . ALA A 1 180 ? -14.610 18.686 14.383 1.00 47.88 180 ALA A O 1
ATOM 1403 N N . HIS A 1 181 ? -13.599 17.471 12.795 1.00 45.69 181 HIS A N 1
ATOM 1404 C CA . HIS A 1 181 ? -12.704 18.534 12.307 1.00 45.69 181 HIS A CA 1
ATOM 1405 C C . HIS A 1 181 ? -13.314 19.412 11.194 1.00 45.69 181 HIS A C 1
ATOM 1407 O O . HIS A 1 181 ? -12.619 20.244 10.616 1.00 45.69 181 HIS A O 1
ATOM 1413 N N . ARG A 1 182 ? -14.595 19.211 10.854 1.00 45.75 182 ARG A N 1
ATOM 1414 C CA . ARG A 1 182 ? -15.338 20.006 9.855 1.00 45.75 182 ARG A CA 1
ATOM 1415 C C . ARG A 1 182 ? -16.343 20.989 10.479 1.00 45.75 182 ARG A C 1
ATOM 1417 O O . ARG A 1 182 ? -17.214 21.483 9.766 1.00 45.75 182 ARG A O 1
ATOM 1424 N N . ARG A 1 183 ? -16.242 21.254 11.784 1.00 38.38 183 ARG A N 1
ATOM 1425 C CA . ARG A 1 183 ? -17.006 22.295 12.487 1.00 38.38 183 ARG A CA 1
ATOM 1426 C C . ARG A 1 183 ? -16.096 23.419 12.944 1.00 38.38 183 ARG A C 1
ATOM 1428 O O . ARG A 1 183 ? -14.945 23.104 13.310 1.00 38.38 183 ARG A O 1
#

Sequence (183 aa):
MTPDAELTVAAVRARGWECVRLAPRAKKPDGPRWQITKDADQVAEWFAAGANVGLVSHERTGVAVLDPDELLGWADMIDTLGQPALPWVITGSGRLHYYVRWLPELPAKLTWRGELIGEIQRGPGQQQVVLPGSVHPSGGTYRWITERLGFLCEPIDPVKGPLPELPGLWRAYLCGQSYAHRR

=== Feature glossary ===
A reading guide for the features in this record.

Start from the sequence.

  · This is the polypeptide sequence — one letter per residue, N-terminus first. Length ranges from a few dozen residues for small domains to over a thousand for large multi-domain proteins.

Fold it, and you get atomic coordinates and the backbone conformation that goes with them.

  · Structure coordinates are given as an mmCIF _atom_site loop: one row per atom with element, residue name, chain id, sequence number, and x/y/z position in Å. Only the four main-chain atoms per residue are included here; side chains are omitted to keep the record compact.

  · Backbone dihedral angles. Every residue except chain termini has a φ (preceding-C → N → Cα → C) and a ψ (N → Cα → C → next-N). They are reported in degrees following the IUPAC sign convention. Secondary structure is essentially a statement about which (φ, ψ) basin each residue occupies.

  · The SS8 string is DSSP's per-residue secondary-structure call. α-helix (H) means an i→i+4 H-bond ladder; β-strand (E) means the residue participates in a β-sheet; 3₁₀ (G) and π (I) are tighter and wider helices; T/S are turns/bends; '-' is loop.

  · SS3 is a coarse helix/strand/coil call (letters a/b/c) made by the P-SEA algorithm from inter-Cα distances and dihedrals. It is less detailed than DSSP but needs only Cα positions.

Summarize the fold with a handful of shape descriptors and a per-residue structural alphabet.

  · Radius of gyration (Rg) is the root-mean-square distance of Cα atoms from their centroid — a single number for overall size and compactness. A globular domain of N residues has Rg ≈ 2.2·N^0.38 Å; an extended or disordered chain has a much larger Rg. The Cα contact count is the number of residue pairs whose Cα atoms are within 8 Å and are more than four positions apart in sequence — a standard proxy for tertiary packing density. The bounding box is the smallest axis-aligned box enclosing all Cα atoms.

  · The Foldseek 3Di string encodes local tertiary geometry as a 20-letter alphabet — one character per residue — derived from the relative positions of nearby Cα atoms. Unlike the amino-acid sequence, 3Di is a direct function of the 3D structure, so two proteins with the same fold have similar 3Di strings even at low sequence identity.

  · Solvent-accessible surface area (SASA) is the area in Å² traced out by the centre of a 1.4 Å probe sphere (a water molecule) rolled over the protein's van der Waals surface (Shrake–Rupley / Lee–Richards construction). Buried residues have near-zero SASA; fully exposed residues can exceed 200 Å². The total SASA scales roughly with the number of surface residues.

Ask how reliable the model is.

  · pLDDT (predicted Local Distance Difference Test) is AlphaFold's per-residue confidence score, ranging from 0 to 100. Values above 90 indicate high confidence (typically well-packed cores); 70–90 is confident; 50–70 low confidence; below 50 usually means the region is disordered or the prediction is unreliable there. AlphaFold stores pLDDT in the mmCIF B-factor column.

  · B-factor (Debye–Waller factor) reflects atomic displacement in the crystal lattice. It is an experimental observable (units Å²), not a prediction; low values mean the atom is pinned down, high values mean it moves or is heterogeneous across the crystal.

  · Predicted Aligned Error (PAE) is an AlphaFold confidence matrix: entry (i, j) is the expected error in the position of residue j, in ångströms, when the prediction is superimposed on the true structure at residue i. Low PAE within a block of residues means that block is internally rigid and well-predicted; high PAE between two blocks means their relative placement is uncertain even if each block individually is confident.

Place it in context: what it resembles, what it is annotated as, and how it looks.

  · Nearest PDB neighbors are the top structural matches found by Foldseek when searching this structure against the entire Protein Data Bank. Each hit reports a TM-score (0 to 1; >0.5 almost always implies the same fold) and an E-value. These are *structural* homologs — they may share no detectable sequence similarity.

  · Functional annotations link the protein to curated databases. InterPro entries identify conserved domains and families by matching the sequence against member-database signatures (Pfam, PROSITE, CDD, …). Gene Ontology (GO) terms describe molecular function, biological process, and cellular component in a controlled vocabulary. CATH places the structure in a hierarchical fold classification (Class/Architecture/Topology/Homologous-superfamily). The organism is the source species.

  · Three diagnostic plots accompany the record. The Cα contact map visualizes the tertiary structure as a 2D adjacency matrix (8 Å cutoff, sequence-local contacts suppressed). The Ramachandran plot shows the distribution of backbone (φ, ψ) torsions, with points in the α and β basins reflecting secondary structure content. The PAE plot shows AlphaFold's inter-residue confidence as a color matrix.

  · Six rendered views show the 3D structure from the faces of a cube — i.e. along ±x, ±y, ±z. Rendering representation is drawn randomly per protein from cartoon (secondary-structure ribbons), sticks (backbone bonds), or molecular surface; coloring is either N→C rainbow (blue at the N-terminus through red at the C-terminus) or one color per chain.